Protein AF-A0A0E9MWB8-F1 (afdb_monomer_lite)

InterPro domains:
  IPR000551 MerR-type HTH domain [PF13411] (128-198)
  IPR000551 MerR-type HTH domain [SM00422] (128-199)
  IPR009061 Putative DNA-binding domain superfamily [SSF46955] (128-225)

Foldseek 3Di:
DDDDDDDDPPPPPPDDPDDPPDDDDDDDDDDDDDDDDDDDDDDDDDDDDDDDDDDDDDDDDDDDDDDDDDDDDDDDPDPPDPDPPDDPPPLPPPDPDDPDDDDLVVLLVLLVPAADDDLVVLQVDFKDWLSRLCVRRSHDSVVVVVLCVLVVVQWVWDQDPVRTTIGGSSNSVVVVQLSCCCRVVVDDSVRSVVVVVVVVVVVVVVVVVVVVVVVVVVVVVVVVVVD

Structure (mmCIF, N/CA/C/O backbone):
data_AF-A0A0E9MWB8-F1
#
_entry.id   AF-A0A0E9MWB8-F1
#
loop_
_atom_site.group_PDB
_atom_site.id
_atom_site.type_symbol
_atom_site.label_atom_id
_atom_site.label_alt_id
_atom_site.lab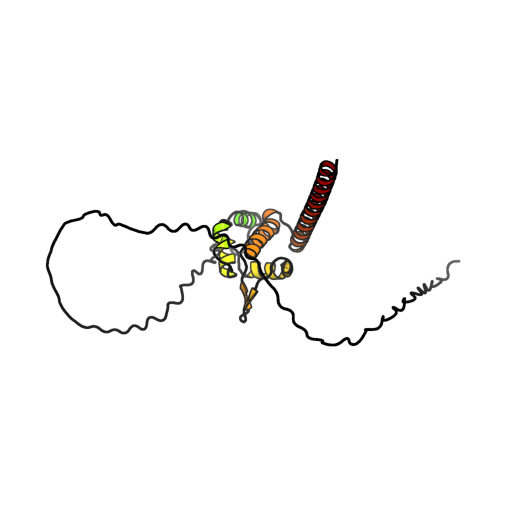el_comp_id
_atom_site.label_asym_id
_atom_site.label_entity_id
_atom_site.label_seq_id
_atom_site.pdbx_PDB_ins_code
_atom_site.Cartn_x
_atom_site.Cartn_y
_atom_site.Cartn_z
_atom_site.occupancy
_atom_site.B_iso_or_equiv
_atom_site.auth_seq_id
_atom_site.auth_comp_id
_atom_site.auth_asym_id
_atom_site.auth_atom_id
_atom_site.pdbx_PDB_model_num
ATOM 1 N N . MET A 1 1 ? 27.456 52.054 31.066 1.00 47.66 1 MET A N 1
ATOM 2 C CA . MET A 1 1 ? 26.085 51.499 31.078 1.00 47.66 1 MET A CA 1
ATOM 3 C C . MET A 1 1 ? 26.074 50.172 30.324 1.00 47.66 1 MET A C 1
ATOM 5 O O . MET A 1 1 ? 26.400 50.213 29.151 1.00 47.66 1 MET A O 1
ATOM 9 N N . LYS A 1 2 ? 25.627 49.084 30.986 1.00 44.06 2 LYS A N 1
ATOM 10 C CA . LYS A 1 2 ? 25.055 47.828 30.424 1.00 44.06 2 LYS A CA 1
ATOM 11 C C . LYS A 1 2 ? 26.032 46.917 29.641 1.00 44.06 2 LYS A C 1
ATOM 13 O O . LYS A 1 2 ? 26.706 47.394 28.750 1.00 44.06 2 LYS A O 1
ATOM 18 N N . LYS A 1 3 ? 26.142 45.600 29.839 1.00 50.94 3 LYS A N 1
ATOM 19 C CA . LYS A 1 3 ? 25.606 44.595 30.782 1.00 50.94 3 LYS A CA 1
ATOM 20 C C . LYS A 1 3 ? 26.611 43.425 30.733 1.00 50.94 3 LYS A C 1
ATOM 22 O O . LYS A 1 3 ? 26.965 42.997 29.639 1.00 50.94 3 LYS A O 1
ATOM 27 N N . ALA A 1 4 ? 27.050 42.916 31.883 1.00 57.84 4 ALA A N 1
ATOM 28 C CA . ALA A 1 4 ? 27.808 41.669 31.960 1.00 57.84 4 ALA A CA 1
ATOM 29 C C . ALA A 1 4 ? 26.862 40.491 31.677 1.00 57.84 4 ALA A C 1
ATOM 31 O O . ALA A 1 4 ? 25.814 40.372 32.313 1.00 57.84 4 ALA A O 1
ATOM 32 N N . HIS A 1 5 ? 27.211 39.660 30.696 1.00 61.53 5 HIS A N 1
ATOM 33 C CA . HIS A 1 5 ? 26.535 38.394 30.436 1.00 61.53 5 HIS A CA 1
ATOM 34 C C . HIS A 1 5 ? 26.897 37.419 31.560 1.00 61.53 5 HIS A C 1
ATOM 36 O O . HIS A 1 5 ? 28.019 36.924 31.618 1.00 61.53 5 HIS A O 1
ATOM 42 N N . GLN A 1 6 ? 25.953 37.173 32.465 1.00 61.84 6 GLN A N 1
ATOM 43 C CA . GLN A 1 6 ? 26.042 36.059 33.400 1.00 61.84 6 GLN A CA 1
ATOM 44 C C . GLN A 1 6 ? 25.792 34.763 32.624 1.00 61.84 6 GLN A C 1
ATOM 46 O O . GLN A 1 6 ? 24.747 34.598 31.994 1.00 61.84 6 GLN A O 1
ATOM 51 N N . GLN A 1 7 ? 26.773 33.864 32.646 1.00 58.31 7 GLN A N 1
ATOM 52 C CA . GLN A 1 7 ? 26.597 32.478 32.238 1.00 58.31 7 GLN A CA 1
ATOM 53 C C . GLN A 1 7 ? 25.745 31.782 33.301 1.00 58.31 7 GLN A C 1
ATOM 55 O O . GLN A 1 7 ? 26.139 31.696 34.460 1.00 58.31 7 GLN A O 1
ATOM 60 N N . ILE A 1 8 ? 24.564 31.315 32.904 1.00 59.03 8 ILE A N 1
ATOM 61 C CA . ILE A 1 8 ? 23.729 30.426 33.709 1.00 59.03 8 ILE A CA 1
ATOM 62 C C . ILE A 1 8 ? 24.211 29.008 33.405 1.00 59.03 8 ILE A C 1
ATOM 64 O O . ILE A 1 8 ? 23.910 28.455 32.349 1.00 59.03 8 ILE A O 1
ATOM 68 N N . SER A 1 9 ? 25.003 28.442 34.309 1.00 49.16 9 SER A N 1
ATOM 69 C CA . SER A 1 9 ? 25.266 27.007 34.365 1.00 49.16 9 SER A CA 1
ATOM 70 C C . SER A 1 9 ? 24.017 26.313 34.914 1.00 49.16 9 SER A C 1
ATOM 72 O O . SER A 1 9 ? 23.727 26.400 36.105 1.00 49.16 9 SER A O 1
ATOM 74 N N . LEU A 1 10 ? 23.250 25.674 34.031 1.00 54.78 10 LEU A N 1
ATOM 75 C CA . LEU A 1 10 ? 22.184 24.742 34.399 1.00 54.78 10 LEU A CA 1
ATOM 76 C C . LEU A 1 10 ? 22.823 23.371 34.628 1.00 54.78 10 LEU A C 1
ATOM 78 O O . LEU A 1 10 ? 23.029 22.609 33.687 1.00 54.78 10 LEU A O 1
ATOM 82 N N . ASP A 1 11 ? 23.177 23.111 35.881 1.00 48.97 11 ASP A N 1
ATOM 83 C CA . ASP A 1 11 ? 23.599 21.800 36.363 1.00 48.97 11 ASP A CA 1
ATOM 84 C C . ASP A 1 11 ? 22.335 20.963 36.608 1.00 48.97 11 ASP A C 1
ATOM 86 O O . ASP A 1 11 ? 21.616 21.153 37.591 1.00 48.97 11 ASP A O 1
ATOM 90 N N . PHE A 1 12 ? 21.975 20.125 35.635 1.00 45.88 12 PHE A N 1
ATOM 91 C CA . PHE A 1 12 ? 20.827 19.229 35.740 1.00 45.88 12 PHE A CA 1
ATOM 92 C C . PHE A 1 12 ? 21.327 17.911 36.333 1.00 45.88 12 PHE A C 1
ATOM 94 O O . PHE A 1 12 ? 21.699 16.990 35.608 1.00 45.88 12 PHE A O 1
ATOM 101 N N . GLY A 1 13 ? 21.383 17.857 37.665 1.00 49.94 13 GLY A N 1
ATOM 102 C CA . GLY A 1 13 ? 21.637 16.635 38.421 1.00 49.94 13 GLY A CA 1
ATOM 103 C C . GLY A 1 13 ? 20.525 15.621 38.165 1.00 49.94 13 GLY A C 1
ATOM 104 O O . GLY A 1 13 ? 19.506 15.618 38.851 1.00 49.94 13 GLY A O 1
ATOM 105 N N . PHE A 1 14 ? 20.703 14.794 37.138 1.00 54.53 14 PHE A N 1
ATOM 106 C CA . PHE A 1 14 ? 19.881 13.621 36.891 1.00 54.53 14 PHE A CA 1
ATOM 107 C C . PHE A 1 14 ? 20.532 12.444 37.615 1.00 54.53 14 PHE A C 1
ATOM 109 O O . PHE A 1 14 ? 21.468 11.818 37.125 1.00 54.53 14 PHE A O 1
ATOM 116 N N . GLU A 1 15 ? 20.065 12.227 38.837 1.00 52.38 15 GLU A N 1
ATOM 117 C CA . GLU A 1 15 ? 20.401 11.087 39.678 1.00 52.38 15 GLU A CA 1
ATOM 118 C C . GLU A 1 15 ? 19.774 9.834 39.044 1.00 52.38 15 GLU A C 1
ATOM 120 O O . GLU A 1 15 ? 18.551 9.693 38.995 1.00 52.38 15 GLU A O 1
ATOM 125 N N . GLU A 1 16 ? 20.607 8.963 38.467 1.00 69.00 16 GLU A N 1
ATOM 126 C CA . GLU A 1 16 ? 20.167 7.670 37.937 1.00 69.00 16 GLU A CA 1
ATOM 127 C C . GLU A 1 16 ? 19.628 6.806 39.089 1.00 69.00 16 GLU A C 1
ATOM 129 O O . GLU A 1 16 ? 20.380 6.496 40.018 1.00 69.00 16 GLU A O 1
ATOM 134 N N . PRO A 1 17 ? 18.356 6.367 39.057 1.00 60.22 17 PRO A N 1
ATOM 135 C CA . PRO A 1 17 ? 17.876 5.397 40.025 1.00 60.22 17 PRO A CA 1
ATOM 136 C C . PRO A 1 17 ? 18.517 4.038 39.723 1.00 60.22 17 PRO A C 1
ATOM 138 O O . PRO A 1 17 ? 18.225 3.398 38.710 1.00 60.22 17 PRO A O 1
ATOM 141 N N . SER A 1 18 ? 19.394 3.602 40.624 1.00 61.34 18 SER A N 1
ATOM 142 C CA . SER A 1 18 ? 19.949 2.255 40.657 1.00 61.34 18 SER A CA 1
ATOM 143 C C . SER A 1 18 ? 18.821 1.230 40.804 1.00 61.34 18 SER A C 1
ATOM 145 O O . SER A 1 18 ? 18.120 1.165 41.814 1.00 61.34 18 SER A O 1
ATOM 147 N N . LEU A 1 19 ? 18.624 0.419 39.765 1.00 55.19 19 LEU A N 1
ATOM 148 C CA . LEU A 1 19 ? 17.768 -0.759 39.842 1.00 55.19 19 LEU A CA 1
ATOM 149 C C . LEU A 1 19 ? 18.436 -1.794 40.763 1.00 55.19 19 LEU A C 1
ATOM 151 O O . LEU A 1 19 ? 19.591 -2.148 40.516 1.00 55.19 19 LEU A O 1
ATOM 155 N N . PRO A 1 20 ? 17.747 -2.321 41.790 1.00 57.44 20 PRO A N 1
ATOM 156 C CA . PRO A 1 20 ? 18.204 -3.523 42.463 1.00 57.44 20 PRO A CA 1
ATOM 157 C C . PRO A 1 20 ? 18.044 -4.701 41.497 1.00 57.44 20 PRO A C 1
ATOM 159 O O . PRO A 1 20 ? 16.933 -5.075 41.119 1.00 57.44 20 PRO A O 1
ATOM 162 N N . GLU A 1 21 ? 19.175 -5.261 41.078 1.00 56.16 21 GLU A N 1
ATOM 163 C CA . GLU A 1 21 ? 19.253 -6.509 40.328 1.00 56.16 21 GLU A CA 1
ATOM 164 C C . GLU A 1 21 ? 18.728 -7.635 41.234 1.00 56.16 21 GLU A C 1
ATOM 166 O O . GLU A 1 21 ? 19.398 -8.112 42.150 1.00 56.16 21 GLU A O 1
ATOM 171 N N . ALA A 1 22 ? 17.450 -7.969 41.051 1.00 54.38 22 ALA A N 1
ATOM 172 C CA . ALA A 1 22 ? 16.792 -9.057 41.749 1.00 54.38 22 ALA A CA 1
ATOM 173 C C . ALA A 1 22 ? 17.448 -10.383 41.346 1.00 54.38 22 ALA A C 1
ATOM 175 O O . ALA A 1 22 ? 17.548 -10.708 40.162 1.00 54.38 22 ALA A O 1
ATOM 176 N N . GLY A 1 23 ? 17.896 -11.126 42.357 1.00 46.19 23 GLY A N 1
ATOM 177 C CA . GLY A 1 23 ? 18.571 -12.403 42.207 1.00 46.19 23 GLY A CA 1
ATOM 178 C C . GLY A 1 23 ? 17.759 -13.421 41.410 1.00 46.19 23 GLY A C 1
ATOM 179 O O . GLY A 1 23 ? 16.567 -13.627 41.638 1.00 46.19 23 GLY A O 1
ATOM 180 N N . LEU A 1 24 ? 18.466 -14.084 40.501 1.00 53.69 24 LEU A N 1
ATOM 181 C CA . LEU A 1 24 ? 18.114 -15.385 39.953 1.00 53.69 24 LEU A CA 1
ATOM 182 C C . LEU A 1 24 ? 17.986 -16.395 41.105 1.00 53.69 24 LEU A C 1
ATOM 184 O O . LEU A 1 24 ? 18.958 -16.579 41.840 1.00 53.69 24 LEU A O 1
ATOM 188 N N . PRO A 1 25 ? 16.851 -17.091 41.272 1.00 64.81 25 PRO A N 1
ATOM 189 C CA . PRO A 1 25 ? 16.868 -18.361 41.967 1.00 64.81 25 PRO A CA 1
ATOM 190 C C . PRO A 1 25 ? 17.389 -19.427 41.001 1.00 64.81 25 PRO A C 1
ATOM 192 O O . PRO A 1 25 ? 16.725 -19.803 40.032 1.00 64.81 25 PRO A O 1
ATOM 195 N N . GLU A 1 26 ? 18.609 -19.872 41.284 1.00 58.22 26 GLU A N 1
ATOM 196 C CA . GLU A 1 26 ? 19.140 -21.135 40.801 1.00 58.22 26 GLU A CA 1
ATOM 197 C C . GLU A 1 26 ? 18.287 -22.310 41.298 1.00 58.22 26 GLU A C 1
ATOM 199 O O . GLU A 1 26 ? 17.758 -22.302 42.409 1.00 58.22 26 GLU A O 1
ATOM 204 N N . ASP A 1 27 ? 18.198 -23.309 40.426 1.00 58.56 27 ASP A N 1
ATOM 205 C CA . ASP A 1 27 ? 17.997 -24.725 40.698 1.00 58.56 27 ASP A CA 1
ATOM 206 C C . ASP A 1 27 ? 16.804 -25.166 41.560 1.00 58.56 27 ASP A C 1
ATOM 208 O O . ASP A 1 27 ? 16.772 -25.111 42.791 1.00 58.56 27 ASP A O 1
ATOM 212 N N . SER A 1 28 ? 15.862 -25.836 40.891 1.00 54.22 28 SER A N 1
ATOM 213 C CA . SER A 1 28 ? 15.188 -26.982 41.498 1.00 54.22 28 SER A CA 1
ATOM 214 C C . SER A 1 28 ? 14.984 -28.124 40.499 1.00 54.22 28 SER A C 1
ATOM 216 O O . SER A 1 28 ? 14.777 -27.878 39.309 1.00 54.22 28 SER A O 1
ATOM 218 N N . PRO A 1 29 ? 15.115 -29.379 40.967 1.00 56.19 29 PRO A N 1
ATOM 219 C CA . PRO A 1 29 ? 15.570 -30.497 40.157 1.00 56.19 29 PRO A CA 1
ATOM 220 C C . PRO A 1 29 ? 14.429 -31.329 39.565 1.00 56.19 29 PRO A C 1
ATOM 222 O O . PRO A 1 29 ? 13.281 -31.284 40.004 1.00 56.19 29 PRO A O 1
ATOM 225 N N . LEU A 1 30 ? 14.808 -32.158 38.590 1.00 48.62 30 LEU A N 1
ATOM 226 C CA . LEU A 1 30 ? 14.020 -33.278 38.088 1.00 48.62 30 LEU A CA 1
ATOM 227 C C . LEU A 1 30 ? 13.516 -34.183 39.225 1.00 48.62 30 LEU A C 1
ATOM 229 O O . LEU A 1 30 ? 14.307 -34.642 40.048 1.00 48.62 30 LEU A O 1
ATOM 233 N N . ALA A 1 31 ? 12.239 -34.565 39.164 1.00 51.88 31 ALA A N 1
ATOM 234 C CA . ALA A 1 31 ? 11.741 -35.803 39.758 1.00 51.88 31 ALA A CA 1
ATOM 235 C C . ALA A 1 31 ? 10.612 -36.409 38.903 1.00 51.88 31 ALA A C 1
ATOM 237 O O . ALA A 1 31 ? 9.677 -35.728 38.488 1.00 51.88 31 ALA A O 1
ATOM 238 N N . ASN A 1 32 ? 10.771 -37.705 38.632 1.00 42.47 32 ASN A N 1
ATOM 239 C CA . ASN A 1 32 ? 9.895 -38.607 37.886 1.00 42.47 32 ASN A CA 1
ATOM 240 C C . ASN A 1 32 ? 8.690 -39.089 38.718 1.00 42.47 32 ASN A C 1
ATOM 242 O O . ASN A 1 32 ? 8.763 -39.121 39.943 1.00 42.47 32 ASN A O 1
ATOM 246 N N . GLY A 1 33 ? 7.675 -39.624 38.028 1.00 38.59 33 GLY A N 1
ATOM 247 C CA . GLY A 1 33 ? 6.650 -40.532 38.574 1.00 38.59 33 GLY A CA 1
ATOM 248 C C . GLY A 1 33 ? 5.276 -40.250 37.960 1.00 38.59 33 GLY A C 1
ATOM 249 O O . GLY A 1 33 ? 4.660 -39.249 38.290 1.00 38.59 33 GLY A O 1
ATOM 250 N N . THR A 1 34 ? 4.889 -40.898 36.856 1.00 49.03 34 THR A N 1
ATOM 251 C CA . THR A 1 34 ? 4.064 -42.129 36.803 1.00 49.03 34 THR A CA 1
ATOM 252 C C . THR A 1 34 ? 2.784 -42.070 37.633 1.00 49.03 34 THR A C 1
ATOM 254 O O . THR A 1 34 ? 2.881 -42.100 38.848 1.00 49.03 34 THR A O 1
ATOM 257 N N . ASP A 1 35 ? 1.638 -42.040 36.939 1.00 45.94 35 ASP A N 1
ATOM 258 C CA . ASP A 1 35 ? 0.366 -42.764 37.178 1.00 45.94 35 ASP A CA 1
ATOM 259 C C . ASP A 1 35 ? -0.607 -42.274 36.076 1.00 45.94 35 ASP A C 1
ATOM 261 O O . ASP A 1 35 ? -0.820 -41.077 35.933 1.00 45.94 35 ASP A O 1
ATOM 265 N N . LYS A 1 36 ? -1.035 -43.026 35.050 1.00 47.16 36 LYS A N 1
ATOM 266 C CA . LYS A 1 36 ? -1.776 -44.300 34.938 1.00 47.16 36 LYS A CA 1
ATOM 267 C C . LYS A 1 36 ? -3.210 -44.255 35.496 1.00 47.16 36 LYS A C 1
ATOM 269 O O . LYS A 1 36 ? -3.433 -44.732 36.597 1.00 47.16 36 LYS A O 1
ATOM 274 N N . ALA A 1 37 ? -4.159 -43.793 34.668 1.00 40.19 37 ALA A N 1
ATOM 275 C CA . ALA A 1 37 ? -5.580 -44.206 34.532 1.00 40.19 37 ALA A CA 1
ATOM 276 C C . ALA A 1 37 ? -6.388 -43.042 33.920 1.00 40.19 37 ALA A C 1
ATOM 278 O O . ALA A 1 37 ? -6.021 -41.897 34.135 1.00 40.19 37 ALA A O 1
ATOM 279 N N . ALA A 1 38 ? -7.525 -43.172 33.243 1.00 38.50 38 ALA A N 1
ATOM 280 C CA . ALA A 1 38 ? -8.214 -44.181 32.439 1.00 38.50 38 ALA A CA 1
ATOM 281 C C . ALA A 1 38 ? -9.458 -43.439 31.885 1.00 38.50 38 ALA A C 1
ATOM 283 O O . ALA A 1 38 ? -10.044 -42.699 32.665 1.00 38.50 38 ALA A O 1
ATOM 284 N N . ALA A 1 39 ? -9.835 -43.690 30.616 1.00 39.00 39 ALA A N 1
ATOM 285 C CA . ALA A 1 39 ? -11.172 -43.517 29.988 1.00 39.00 39 ALA A CA 1
ATOM 286 C C . ALA A 1 39 ? -11.832 -42.101 30.046 1.00 39.00 39 ALA A C 1
ATOM 288 O O . ALA A 1 39 ? -11.659 -41.369 31.001 1.00 39.00 39 ALA A O 1
ATOM 289 N N . GLU A 1 40 ? -12.570 -41.538 29.086 1.00 42.94 40 GLU A N 1
ATOM 290 C CA . GLU A 1 40 ? -13.425 -41.936 27.953 1.00 42.94 40 GLU A CA 1
ATOM 291 C C . GLU A 1 40 ? -13.280 -40.800 26.892 1.00 42.94 40 GLU A C 1
ATOM 293 O O . GLU A 1 40 ? -12.981 -39.665 27.248 1.00 42.94 40 GLU A O 1
ATOM 298 N N . GLY A 1 41 ? -13.382 -40.949 25.571 1.00 36.41 41 GLY A N 1
ATOM 299 C CA . GLY A 1 41 ? -14.199 -41.871 24.796 1.00 36.41 41 GLY A CA 1
ATOM 300 C C . GLY A 1 41 ? -15.446 -41.175 24.233 1.00 36.41 41 GLY A C 1
ATOM 301 O O . GLY A 1 41 ? -16.540 -41.585 24.583 1.00 36.41 41 GLY A O 1
ATOM 302 N N . ILE A 1 42 ? -15.313 -40.145 23.379 1.00 46.25 42 ILE A N 1
ATOM 303 C CA . ILE A 1 42 ? -16.425 -39.684 22.518 1.00 46.25 42 ILE A CA 1
ATOM 304 C C . ILE A 1 42 ? -15.926 -39.503 21.081 1.00 46.25 42 ILE A C 1
ATOM 306 O O . ILE A 1 42 ? -15.371 -38.476 20.694 1.00 46.25 42 ILE A O 1
ATOM 310 N N . SER A 1 43 ? -16.126 -40.575 20.323 1.00 39.91 43 SER A N 1
ATOM 311 C CA . SER A 1 43 ? -16.201 -40.668 18.870 1.00 39.91 43 SER A CA 1
ATOM 312 C C . SER A 1 43 ? -17.575 -40.188 18.395 1.00 39.91 43 SER A C 1
ATOM 314 O O . SER A 1 43 ? -18.589 -40.608 18.950 1.00 39.91 43 SER A O 1
ATOM 316 N N . VAL A 1 44 ? -17.616 -39.370 17.346 1.00 58.34 44 VAL A N 1
ATOM 317 C CA . VAL A 1 44 ? -18.810 -39.221 16.504 1.00 58.34 44 VAL A CA 1
ATOM 318 C C . VAL A 1 44 ? -18.344 -39.356 15.062 1.00 58.34 44 VAL A C 1
ATOM 320 O O . VAL A 1 44 ? -17.873 -38.402 14.446 1.00 58.34 44 VAL A O 1
ATOM 323 N N . ASP A 1 45 ? -18.407 -40.594 14.588 1.00 42.25 45 ASP A N 1
ATOM 324 C CA . ASP A 1 45 ? -18.494 -40.928 13.178 1.00 42.25 45 ASP A CA 1
ATOM 325 C C . ASP A 1 45 ? -19.920 -40.604 12.715 1.00 42.25 45 ASP A C 1
ATOM 327 O O . ASP A 1 45 ? -20.883 -41.052 13.334 1.00 42.25 45 ASP A O 1
ATOM 331 N N . ASP A 1 46 ? -20.056 -39.846 11.630 1.00 48.78 46 ASP A N 1
ATOM 332 C CA . ASP A 1 46 ? -21.240 -39.934 10.779 1.00 48.78 46 ASP A CA 1
ATOM 333 C C . ASP A 1 46 ? -20.766 -40.158 9.343 1.00 48.78 46 ASP A C 1
ATOM 335 O O . ASP A 1 46 ? -20.255 -39.273 8.648 1.00 48.78 46 ASP A O 1
ATOM 339 N N . ASP A 1 47 ? -20.898 -41.422 8.960 1.00 40.38 47 ASP A N 1
ATOM 340 C CA . ASP A 1 47 ? -20.722 -41.983 7.637 1.00 40.38 47 ASP A CA 1
ATOM 341 C C . ASP A 1 47 ? -21.710 -41.373 6.636 1.00 40.38 47 ASP A C 1
ATOM 343 O O . ASP A 1 47 ? -22.927 -41.482 6.784 1.00 40.38 47 ASP A O 1
ATOM 347 N N . ILE A 1 48 ? -21.198 -40.856 5.517 1.00 42.50 48 ILE A N 1
ATOM 348 C CA . ILE A 1 48 ? -21.945 -40.852 4.254 1.00 42.50 48 ILE A CA 1
ATOM 349 C C . ILE A 1 48 ? -21.041 -41.448 3.178 1.00 42.50 48 ILE A C 1
ATOM 351 O O . ILE A 1 48 ? -20.274 -40.761 2.504 1.00 42.50 48 ILE A O 1
ATOM 355 N N . VAL A 1 49 ? -21.163 -42.764 3.013 1.00 45.00 49 VAL A N 1
ATOM 356 C CA . VAL A 1 49 ? -20.679 -43.513 1.853 1.00 45.00 49 VAL A CA 1
ATOM 357 C C . VAL A 1 49 ? -21.899 -44.021 1.096 1.00 45.00 49 VAL A C 1
ATOM 359 O O . VAL A 1 49 ? -22.612 -44.887 1.593 1.00 45.00 49 VAL A O 1
ATOM 362 N N . VAL A 1 50 ? -22.111 -43.550 -0.137 1.00 42.47 50 VAL A N 1
ATOM 363 C CA . VAL A 1 50 ? -22.868 -44.317 -1.138 1.00 42.47 50 VAL A CA 1
ATOM 364 C C . VAL A 1 50 ? -22.122 -44.314 -2.473 1.00 42.47 50 VAL A C 1
ATOM 366 O O . VAL A 1 50 ? -21.815 -43.279 -3.057 1.00 42.47 50 VAL A O 1
ATOM 369 N N . ALA A 1 51 ? -21.830 -45.549 -2.872 1.00 39.88 51 ALA A N 1
ATOM 370 C CA . ALA A 1 51 ? -21.143 -46.106 -4.029 1.00 39.88 51 ALA A CA 1
ATOM 371 C C . ALA A 1 51 ? -21.315 -45.439 -5.420 1.00 39.88 51 ALA A C 1
ATOM 373 O O . ALA A 1 51 ? -22.356 -44.855 -5.722 1.00 39.88 51 ALA A O 1
ATOM 374 N N . PRO A 1 52 ? -20.345 -45.662 -6.336 1.00 49.53 52 PRO A N 1
ATOM 375 C CA . PRO A 1 52 ? -20.451 -45.335 -7.756 1.00 49.53 52 PRO A CA 1
ATOM 376 C C . PRO A 1 52 ? -20.930 -46.536 -8.597 1.00 49.53 52 PRO A C 1
ATOM 378 O O . PRO A 1 52 ? -20.365 -47.626 -8.509 1.00 49.53 52 PRO A O 1
ATOM 381 N N . ALA A 1 53 ? -21.919 -46.339 -9.478 1.00 33.69 53 ALA A N 1
ATOM 382 C CA . ALA A 1 53 ? -22.277 -47.324 -10.504 1.00 33.69 53 ALA A CA 1
ATOM 383 C C . ALA A 1 53 ? -22.959 -46.712 -11.748 1.00 33.69 53 ALA A C 1
ATOM 385 O O . ALA A 1 53 ? -23.826 -45.853 -11.642 1.00 33.69 53 ALA A O 1
ATOM 386 N N . ALA A 1 54 ? -22.608 -47.289 -12.906 1.00 34.56 54 ALA A N 1
ATOM 387 C CA . ALA A 1 54 ? -23.391 -47.405 -14.148 1.00 34.56 54 ALA A CA 1
ATOM 388 C C . ALA A 1 54 ? -23.469 -46.227 -15.156 1.00 34.56 54 ALA A C 1
ATOM 390 O O . ALA A 1 54 ? -24.405 -45.439 -15.205 1.00 34.56 54 ALA A O 1
ATOM 391 N N . VAL A 1 55 ? -22.495 -46.232 -16.074 1.00 42.31 55 VAL A N 1
ATOM 392 C CA . VAL A 1 55 ? -22.620 -46.304 -17.552 1.00 42.31 55 VAL A CA 1
ATOM 393 C C . VAL A 1 55 ? -24.029 -46.170 -18.180 1.00 42.31 55 VAL A C 1
ATOM 395 O O . VAL A 1 55 ? -24.865 -47.057 -18.009 1.00 42.31 55 VAL A O 1
ATOM 398 N N . LYS A 1 56 ? -24.203 -45.199 -19.104 1.00 35.28 56 LYS A N 1
ATOM 399 C CA . LYS A 1 56 ? -24.959 -45.380 -20.370 1.00 35.28 56 LYS A CA 1
ATOM 400 C C . LYS A 1 56 ? -24.656 -44.298 -21.435 1.00 35.28 56 LYS A C 1
ATOM 402 O O . LYS A 1 56 ? -24.882 -43.125 -21.186 1.00 35.28 56 LYS A O 1
ATOM 407 N N . ALA A 1 57 ? -24.160 -44.773 -22.589 1.00 36.59 57 ALA A N 1
ATOM 408 C CA . ALA A 1 57 ? -24.277 -44.348 -24.006 1.00 36.59 57 ALA A CA 1
ATOM 409 C C . ALA A 1 57 ? -24.429 -42.849 -24.401 1.00 36.59 57 ALA A C 1
ATOM 411 O O . ALA A 1 57 ? -25.190 -42.109 -23.790 1.00 36.59 57 ALA A O 1
ATOM 412 N N . PRO A 1 58 ? -23.846 -42.433 -25.549 1.00 44.41 58 PRO A N 1
ATOM 413 C CA . PRO A 1 58 ? -24.617 -42.586 -26.789 1.00 44.41 58 PRO A CA 1
ATOM 414 C C . PRO A 1 58 ? -23.828 -43.088 -28.011 1.00 44.41 58 PRO A C 1
ATOM 416 O O . PRO A 1 58 ? -22.609 -42.989 -28.121 1.00 44.41 58 PRO A O 1
ATOM 419 N N . ALA A 1 59 ? -24.609 -43.647 -28.931 1.00 35.78 59 ALA A N 1
ATOM 420 C CA . ALA A 1 59 ? -24.234 -44.222 -30.208 1.00 35.78 59 ALA A CA 1
ATOM 421 C C . ALA A 1 59 ? -23.500 -43.254 -31.148 1.00 35.78 59 ALA A C 1
ATOM 423 O O . ALA A 1 59 ? -23.886 -42.098 -31.270 1.00 35.78 59 ALA A O 1
ATOM 424 N N . THR A 1 60 ? -22.558 -43.784 -31.930 1.00 42.44 60 THR A N 1
ATOM 425 C CA . THR A 1 60 ? -22.434 -43.462 -33.361 1.00 42.44 60 THR A CA 1
ATOM 426 C C . THR A 1 60 ? -21.840 -44.659 -34.102 1.00 42.44 60 THR A C 1
ATOM 428 O O . THR A 1 60 ? -20.737 -45.122 -33.827 1.00 42.44 60 THR A O 1
ATOM 431 N N . THR A 1 61 ? -22.613 -45.165 -35.055 1.00 41.19 61 THR A N 1
ATOM 432 C CA . THR A 1 61 ? -22.236 -46.210 -36.004 1.00 41.19 61 THR A CA 1
ATOM 433 C C . THR A 1 61 ? -21.895 -45.531 -37.326 1.00 41.19 61 THR A C 1
ATOM 435 O O . THR A 1 61 ? -22.780 -44.911 -37.909 1.00 41.19 61 THR A O 1
ATOM 438 N N . LYS A 1 62 ? -20.662 -45.677 -37.833 1.00 37.34 62 LYS A N 1
ATOM 439 C CA . LYS A 1 62 ? -20.382 -45.812 -39.278 1.00 37.34 62 LYS A CA 1
ATOM 440 C C . LYS A 1 62 ? -18.950 -46.319 -39.510 1.00 37.34 62 LYS A C 1
ATOM 442 O O . LYS A 1 62 ? -17.981 -45.603 -39.293 1.00 37.34 62 LYS A O 1
ATOM 447 N N . ALA A 1 63 ? -18.842 -47.565 -39.955 1.00 38.66 63 ALA A N 1
ATOM 448 C CA . ALA A 1 63 ? -17.642 -48.171 -40.540 1.00 38.66 63 ALA A CA 1
ATOM 449 C C . ALA A 1 63 ? -17.625 -47.931 -42.076 1.00 38.66 63 ALA A C 1
ATOM 451 O O . ALA A 1 63 ? -18.617 -47.426 -42.608 1.00 38.66 63 ALA A O 1
ATOM 452 N N . PRO A 1 64 ? -16.649 -48.450 -42.846 1.00 56.41 64 PRO A N 1
ATOM 453 C CA . PRO A 1 64 ? -15.190 -48.301 -42.745 1.00 56.41 64 PRO A CA 1
ATOM 454 C C . PRO A 1 64 ? -14.564 -47.916 -44.112 1.00 56.41 64 PRO A C 1
ATOM 456 O O . PRO A 1 64 ? -15.145 -48.177 -45.164 1.00 56.41 64 PRO A O 1
ATOM 459 N N . ALA A 1 65 ? -13.333 -47.392 -44.140 1.00 38.00 65 ALA A N 1
ATOM 460 C CA . ALA A 1 65 ? -12.541 -47.360 -45.376 1.00 38.00 65 ALA A CA 1
ATOM 461 C C . ALA A 1 65 ? -11.033 -47.506 -45.110 1.00 38.00 65 ALA A C 1
ATOM 463 O O . ALA A 1 65 ? -10.343 -46.555 -44.774 1.00 38.00 65 ALA A O 1
ATOM 464 N N . ARG A 1 66 ? -10.589 -48.752 -45.304 1.00 33.53 66 ARG A N 1
ATOM 465 C CA . ARG A 1 66 ? -9.377 -49.214 -45.998 1.00 33.53 66 ARG A CA 1
ATOM 466 C C . ARG A 1 66 ? -7.976 -48.792 -45.511 1.00 33.53 66 ARG A C 1
ATOM 468 O O . ARG A 1 66 ? -7.548 -47.652 -45.593 1.00 33.53 66 ARG A O 1
ATOM 475 N N . LEU A 1 67 ? -7.256 -49.853 -45.146 1.00 40.06 67 LEU A N 1
ATOM 476 C CA . LEU A 1 67 ? -5.820 -50.032 -44.949 1.00 40.06 67 LEU A CA 1
ATOM 477 C C . LEU A 1 67 ? -4.949 -49.404 -46.048 1.00 40.06 67 LEU A C 1
ATOM 479 O O . LEU A 1 67 ? -5.183 -49.684 -47.222 1.00 40.06 67 LEU A O 1
ATOM 483 N N . THR A 1 68 ? -3.852 -48.766 -45.640 1.00 39.41 68 THR A N 1
ATOM 484 C CA . THR A 1 68 ? -2.517 -49.010 -46.210 1.00 39.41 68 THR A CA 1
ATOM 485 C C . THR A 1 68 ? -1.472 -48.797 -45.120 1.00 39.41 68 THR A C 1
ATOM 487 O O . THR A 1 68 ? -1.288 -47.688 -44.625 1.00 39.41 68 THR A O 1
ATOM 490 N N . ILE A 1 69 ? -0.829 -49.896 -44.740 1.00 43.22 69 ILE A N 1
ATOM 491 C CA . ILE A 1 69 ? 0.408 -49.932 -43.969 1.00 43.22 69 ILE A CA 1
ATOM 492 C C . ILE A 1 69 ? 1.536 -49.746 -44.986 1.00 43.22 69 ILE A C 1
ATOM 494 O O . ILE A 1 69 ? 1.611 -50.506 -45.949 1.00 43.22 69 ILE A O 1
ATOM 498 N N . THR A 1 70 ? 2.391 -48.755 -44.767 1.00 45.16 70 THR A N 1
ATOM 499 C CA . THR A 1 70 ? 3.748 -48.713 -45.317 1.00 45.16 70 THR A CA 1
ATOM 500 C C . THR A 1 70 ? 4.671 -48.324 -44.174 1.00 45.16 70 THR A C 1
ATOM 502 O O . THR A 1 70 ? 4.600 -47.207 -43.657 1.00 45.16 70 THR A O 1
ATOM 505 N N . ASP A 1 71 ? 5.463 -49.301 -43.745 1.00 48.31 71 ASP A N 1
ATOM 506 C CA . ASP A 1 71 ? 6.637 -49.133 -42.900 1.00 48.31 71 ASP A CA 1
ATOM 507 C C . ASP A 1 71 ? 7.640 -48.228 -43.603 1.00 48.31 71 ASP A C 1
ATOM 509 O O . ASP A 1 71 ? 7.926 -48.495 -44.758 1.00 48.31 71 ASP A O 1
ATOM 513 N N . GLU A 1 72 ? 8.228 -47.249 -42.911 1.00 49.31 72 GLU A N 1
ATOM 514 C CA . GLU A 1 72 ? 9.690 -47.108 -42.876 1.00 49.31 72 GLU A CA 1
ATOM 515 C C . GLU A 1 72 ? 10.173 -45.993 -41.931 1.00 49.31 72 GLU A C 1
ATOM 517 O O . GLU A 1 72 ? 9.968 -44.796 -42.110 1.00 49.31 72 GLU A O 1
ATOM 522 N N . THR A 1 73 ? 10.827 -46.453 -40.867 1.00 49.53 73 THR A N 1
ATOM 523 C CA . THR A 1 73 ? 12.075 -45.952 -40.285 1.00 49.53 73 THR A CA 1
ATOM 524 C C . THR A 1 73 ? 12.514 -44.533 -40.669 1.00 49.53 73 THR A C 1
ATOM 526 O O . THR A 1 73 ? 13.190 -44.312 -41.669 1.00 49.53 73 THR A O 1
ATOM 529 N N . THR A 1 74 ? 12.326 -43.574 -39.762 1.00 43.25 74 THR A N 1
ATOM 530 C CA . THR A 1 74 ? 13.334 -42.525 -39.546 1.00 43.25 74 THR A CA 1
ATOM 531 C C . THR A 1 74 ? 13.384 -42.160 -38.065 1.00 43.25 74 THR A C 1
ATOM 533 O O . THR A 1 74 ? 12.650 -41.314 -37.559 1.00 43.25 74 THR A O 1
ATOM 536 N N . VAL A 1 75 ? 14.287 -42.826 -37.349 1.00 44.25 75 VAL A N 1
ATOM 537 C CA . VAL A 1 75 ? 14.790 -42.378 -36.051 1.00 44.25 75 VAL A CA 1
ATOM 538 C C . VAL A 1 75 ? 15.581 -41.086 -36.253 1.00 44.25 75 VAL A C 1
ATOM 540 O O . VAL A 1 75 ? 16.750 -41.107 -36.623 1.00 44.25 75 VAL A O 1
ATOM 543 N N . LEU A 1 76 ? 14.955 -39.946 -35.966 1.00 37.22 76 LEU A N 1
ATOM 544 C CA . LEU A 1 76 ? 15.673 -38.734 -35.588 1.00 37.22 76 LEU A CA 1
ATOM 545 C C . LEU A 1 76 ? 15.371 -38.443 -34.124 1.00 37.22 76 LEU A C 1
ATOM 547 O O . LEU A 1 76 ? 14.378 -37.818 -33.755 1.00 37.22 76 LEU A O 1
ATOM 551 N N . THR A 1 77 ? 16.282 -38.926 -33.286 1.00 47.53 77 THR A N 1
ATOM 552 C CA . THR A 1 77 ? 16.446 -38.548 -31.888 1.00 47.53 77 THR A CA 1
ATOM 553 C C . THR A 1 77 ? 16.673 -37.040 -31.794 1.00 47.53 77 THR A C 1
ATOM 555 O O . THR A 1 77 ? 17.804 -36.562 -31.729 1.00 47.53 77 THR A O 1
ATOM 558 N N . ILE A 1 78 ? 15.597 -36.260 -31.746 1.00 40.34 78 ILE A N 1
ATOM 559 C CA . ILE A 1 78 ? 15.662 -34.880 -31.277 1.00 40.34 78 ILE A CA 1
ATOM 560 C C . ILE A 1 78 ? 15.490 -34.944 -29.764 1.00 40.34 78 ILE A C 1
ATOM 562 O O . ILE A 1 78 ? 14.381 -35.055 -29.244 1.00 40.34 78 ILE A O 1
ATOM 566 N N . ARG A 1 79 ? 16.609 -34.855 -29.035 1.00 46.28 79 ARG A N 1
ATOM 567 C CA . ARG A 1 79 ? 16.599 -34.483 -27.615 1.00 46.28 79 ARG A CA 1
ATOM 568 C C . ARG A 1 79 ? 15.979 -33.088 -27.506 1.00 46.28 79 ARG A C 1
ATOM 570 O O . ARG A 1 79 ? 16.684 -32.079 -27.533 1.00 46.28 79 ARG A O 1
ATOM 577 N N . LYS A 1 80 ? 14.652 -33.010 -27.408 1.00 42.69 80 LYS A N 1
ATOM 578 C CA . LYS A 1 80 ? 13.936 -31.768 -27.127 1.00 42.69 80 LYS A CA 1
ATOM 579 C C . LYS A 1 80 ? 14.248 -31.410 -25.675 1.00 42.69 80 LYS A C 1
ATOM 581 O O . LYS A 1 80 ? 13.616 -31.915 -24.752 1.00 42.69 80 LYS A O 1
ATOM 586 N N . LYS A 1 81 ? 15.282 -30.582 -25.470 1.00 46.88 81 LYS A N 1
ATOM 587 C CA . LYS A 1 81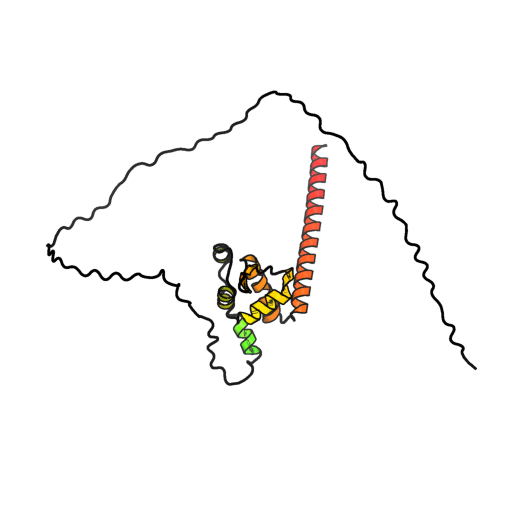 ? 15.519 -29.890 -24.192 1.00 46.88 81 LYS A CA 1
ATOM 588 C C . LYS A 1 81 ? 14.166 -29.354 -23.707 1.00 46.88 81 LYS A C 1
ATOM 590 O O . LYS A 1 81 ? 13.477 -28.737 -24.526 1.00 46.88 81 LYS A O 1
ATOM 595 N N . PRO A 1 82 ? 13.767 -29.566 -22.439 1.00 43.75 82 PRO A N 1
ATOM 596 C CA . PRO A 1 82 ? 12.512 -29.024 -21.945 1.00 43.75 82 PRO A CA 1
ATOM 597 C C . PRO A 1 82 ? 12.521 -27.515 -22.185 1.00 43.75 82 PRO A C 1
ATOM 599 O O . PRO A 1 82 ? 13.435 -26.798 -21.766 1.00 43.75 82 PRO A O 1
ATOM 602 N N . GLY A 1 83 ? 11.548 -27.080 -22.983 1.00 43.88 83 GLY A N 1
ATOM 603 C CA . GLY A 1 83 ? 11.463 -25.737 -23.523 1.00 43.88 83 GLY A CA 1
ATOM 604 C C . GLY A 1 83 ? 11.501 -24.709 -22.405 1.00 43.88 83 GLY A C 1
ATOM 605 O O . GLY A 1 83 ? 10.640 -24.675 -21.527 1.00 43.88 83 GLY A O 1
ATOM 606 N N . ARG A 1 84 ? 12.507 -23.839 -22.464 1.00 47.66 84 ARG A N 1
ATOM 607 C CA . ARG A 1 84 ? 12.489 -22.541 -21.800 1.00 47.66 84 ARG A CA 1
ATOM 608 C C . ARG A 1 84 ? 11.246 -21.819 -22.316 1.00 47.66 84 ARG A C 1
ATOM 610 O O . ARG A 1 84 ? 11.289 -21.337 -23.443 1.00 47.66 84 ARG A O 1
ATOM 617 N N . LYS A 1 85 ? 10.161 -21.802 -21.530 1.00 49.16 85 LYS A N 1
ATOM 618 C CA . LYS A 1 85 ? 8.919 -21.100 -21.885 1.00 49.16 85 LYS A CA 1
ATOM 619 C C . LYS A 1 85 ? 9.278 -19.718 -22.427 1.00 49.16 85 LYS A C 1
ATOM 621 O O . LYS A 1 85 ? 10.058 -18.988 -21.800 1.00 49.16 85 LYS A O 1
ATOM 626 N N . GLU A 1 86 ? 8.816 -19.449 -23.643 1.00 48.72 86 GLU A N 1
ATOM 627 C CA . GLU A 1 86 ? 9.104 -18.223 -24.368 1.00 48.72 86 GLU A CA 1
ATOM 628 C C . GLU A 1 86 ? 8.731 -17.028 -23.505 1.00 48.72 86 GLU A C 1
ATOM 630 O O . GLU A 1 86 ? 7.679 -16.961 -22.875 1.00 48.72 86 GLU A O 1
ATOM 635 N N . LYS A 1 87 ? 9.678 -16.104 -23.411 1.00 48.09 87 LYS A N 1
ATOM 636 C CA . LYS A 1 87 ? 9.518 -14.886 -22.643 1.00 48.09 87 LYS A CA 1
ATOM 637 C C . LYS A 1 87 ? 8.653 -13.969 -23.487 1.00 48.09 87 LYS A C 1
ATOM 639 O O . LYS A 1 87 ? 9.183 -13.339 -24.403 1.00 48.09 87 LYS A O 1
ATOM 644 N N . GLU A 1 88 ? 7.374 -13.853 -23.166 1.00 54.09 88 GLU A N 1
ATOM 645 C CA . GLU A 1 88 ? 6.577 -12.725 -23.634 1.00 54.09 88 GLU A CA 1
ATOM 646 C C . GLU A 1 88 ? 7.153 -11.449 -23.005 1.00 54.09 88 GLU A C 1
ATOM 648 O O . GLU A 1 88 ? 6.796 -11.005 -21.915 1.00 54.09 88 GLU A O 1
ATOM 653 N N . LYS A 1 89 ? 8.170 -10.888 -23.668 1.00 56.03 89 LYS A N 1
ATOM 654 C CA . LYS A 1 89 ? 8.733 -9.575 -23.363 1.00 56.03 89 LYS A CA 1
ATOM 655 C C . LYS A 1 89 ? 7.713 -8.523 -23.792 1.00 56.03 89 LYS A C 1
ATOM 657 O O . LYS A 1 89 ? 7.862 -7.914 -24.850 1.00 56.03 89 LYS A O 1
ATOM 662 N N . VAL A 1 90 ? 6.705 -8.283 -22.963 1.00 57.28 90 VAL A N 1
ATOM 663 C CA . VAL A 1 90 ? 5.755 -7.183 -23.163 1.00 57.28 90 VAL A CA 1
ATOM 664 C C . VAL A 1 90 ? 6.041 -6.080 -22.153 1.00 57.28 90 VAL A C 1
ATOM 666 O O . VAL A 1 90 ? 5.292 -5.836 -21.227 1.00 57.28 90 VAL A O 1
ATOM 669 N N . TRP A 1 91 ? 7.154 -5.379 -22.347 1.00 50.56 91 TRP A N 1
ATOM 670 C CA . TRP A 1 91 ? 7.294 -4.016 -21.828 1.00 50.56 91 TRP A CA 1
ATOM 671 C C . TRP A 1 91 ? 7.880 -3.142 -22.930 1.00 50.56 91 TRP A C 1
ATOM 673 O O . TRP A 1 91 ? 8.986 -2.614 -22.863 1.00 50.56 91 TRP A O 1
ATOM 683 N N . LYS A 1 92 ? 7.129 -3.032 -24.023 1.00 52.16 92 LYS A N 1
ATOM 684 C CA . LYS A 1 92 ? 7.321 -1.935 -24.959 1.00 52.16 92 LYS A CA 1
ATOM 685 C C . LYS A 1 92 ? 6.373 -0.836 -24.496 1.00 52.16 92 LYS A C 1
ATOM 687 O O . LYS A 1 92 ? 5.182 -0.926 -24.768 1.00 52.16 92 LYS A O 1
ATOM 692 N N . SER A 1 93 ? 6.876 0.217 -23.850 1.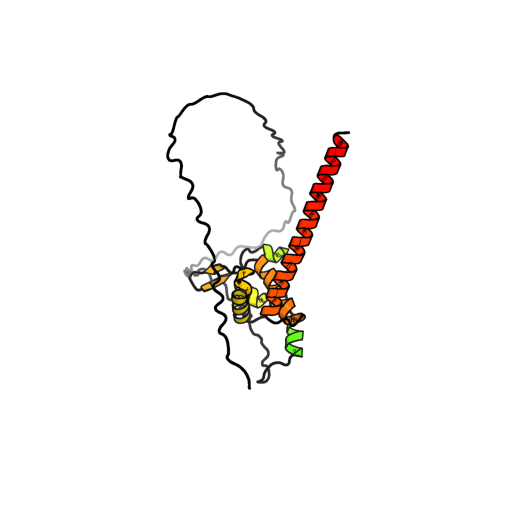00 56.00 93 SER A N 1
ATOM 693 C CA . SER A 1 93 ? 6.182 1.508 -23.908 1.00 56.00 93 SER A CA 1
ATOM 694 C C . SER A 1 93 ? 6.361 2.013 -25.341 1.00 56.00 93 SER A C 1
ATOM 696 O O . SER A 1 93 ? 7.209 2.861 -25.613 1.00 56.00 93 SER A O 1
ATOM 698 N N . ALA A 1 94 ? 5.680 1.370 -26.292 1.00 51.31 94 ALA A N 1
ATOM 699 C CA . ALA A 1 94 ? 5.739 1.683 -27.708 1.00 51.31 94 ALA A CA 1
ATOM 700 C C . ALA A 1 94 ? 4.952 2.967 -27.957 1.00 51.31 94 ALA A C 1
ATOM 702 O O . ALA A 1 94 ? 3.933 2.979 -28.631 1.00 51.31 94 ALA A O 1
ATOM 703 N N . THR A 1 95 ? 5.445 4.073 -27.422 1.00 50.62 95 THR A N 1
ATOM 704 C CA . THR A 1 95 ? 5.333 5.326 -28.135 1.00 50.62 95 THR A CA 1
ATOM 705 C C . THR A 1 95 ? 6.746 5.641 -28.577 1.00 50.62 95 THR A C 1
ATOM 707 O O . THR A 1 95 ? 7.654 5.832 -27.769 1.00 50.62 95 THR A O 1
ATOM 710 N N . ASN A 1 96 ? 6.958 5.664 -29.890 1.00 54.09 96 ASN A N 1
ATOM 711 C CA . ASN A 1 96 ? 8.045 6.439 -30.468 1.00 54.09 96 ASN A CA 1
ATOM 712 C C . ASN A 1 96 ? 7.707 7.916 -30.193 1.00 54.09 96 ASN A C 1
ATOM 714 O O . ASN A 1 96 ? 7.224 8.643 -31.058 1.00 54.09 96 ASN A O 1
ATOM 718 N N . GLY A 1 97 ? 7.776 8.306 -28.920 1.00 53.97 97 GLY A N 1
ATOM 719 C CA . GLY A 1 97 ? 7.416 9.622 -28.443 1.00 53.97 97 GLY A CA 1
ATOM 720 C C . GLY A 1 97 ? 8.477 10.580 -28.936 1.00 53.97 97 GLY A C 1
ATOM 721 O O . GLY A 1 97 ? 9.668 10.360 -28.713 1.00 53.97 97 GLY A O 1
ATOM 722 N N . LYS A 1 98 ? 8.042 11.622 -29.643 1.00 60.31 98 LYS A N 1
ATOM 723 C CA . LYS A 1 98 ? 8.871 12.769 -30.022 1.00 60.31 98 LYS A CA 1
ATOM 724 C C . LYS A 1 98 ? 9.824 13.098 -28.872 1.00 60.31 98 LYS A C 1
ATOM 726 O O . LYS A 1 98 ? 9.372 13.298 -27.749 1.00 60.31 98 LYS A O 1
ATOM 731 N N . ARG A 1 99 ? 11.129 13.082 -29.168 1.00 61.53 99 ARG A N 1
ATOM 732 C CA . ARG A 1 99 ? 12.226 13.399 -28.239 1.00 61.53 99 ARG A CA 1
ATOM 733 C C . ARG A 1 99 ? 11.795 14.519 -27.280 1.00 61.53 99 ARG A C 1
ATOM 735 O O . ARG A 1 99 ? 11.591 15.642 -27.727 1.00 61.53 99 ARG A O 1
ATOM 742 N N . GLY A 1 100 ? 11.623 14.211 -25.995 1.00 71.44 100 GLY A N 1
ATOM 743 C CA . GLY A 1 100 ? 11.142 15.174 -25.002 1.00 71.44 100 GLY A CA 1
ATOM 744 C C . GLY A 1 100 ? 10.471 14.519 -23.793 1.00 71.44 100 GLY A C 1
ATOM 745 O O . GLY A 1 100 ? 10.097 13.348 -23.826 1.00 71.44 100 GLY A O 1
ATOM 746 N N . ARG A 1 101 ? 10.346 15.274 -22.694 1.00 76.88 101 ARG A N 1
ATOM 747 C CA . ARG A 1 101 ? 9.600 14.852 -21.496 1.00 76.88 101 ARG A CA 1
ATOM 748 C C . ARG A 1 101 ? 8.100 14.814 -21.834 1.00 76.88 101 ARG A C 1
ATOM 750 O O . ARG A 1 101 ? 7.595 15.775 -22.406 1.00 76.88 101 ARG A O 1
ATOM 757 N N . LYS A 1 102 ? 7.405 13.727 -21.479 1.00 77.44 102 LYS A N 1
ATOM 758 C CA . LYS A 1 102 ? 5.946 13.574 -21.660 1.00 77.44 102 LYS A CA 1
ATOM 759 C C . LYS A 1 102 ? 5.183 14.724 -20.989 1.00 77.44 102 LYS A C 1
ATOM 761 O O . LYS A 1 102 ? 5.602 15.204 -19.931 1.00 77.44 102 LYS A O 1
ATOM 766 N N . SER A 1 103 ? 4.055 15.137 -21.569 1.00 82.19 103 SER A N 1
ATOM 767 C CA . SER A 1 103 ? 3.194 16.155 -20.958 1.00 82.19 103 SER A CA 1
ATOM 768 C C . SER A 1 103 ? 2.515 15.608 -19.690 1.00 82.19 103 SER A C 1
ATOM 770 O O . SER A 1 103 ? 2.232 14.414 -19.579 1.00 82.19 103 SER A O 1
ATOM 772 N N . LEU A 1 104 ? 2.237 16.468 -18.701 1.00 75.50 104 LEU A N 1
ATOM 773 C CA . LEU A 1 104 ? 1.630 16.043 -17.427 1.00 75.50 104 LEU A CA 1
ATOM 774 C C . LEU A 1 104 ? 0.255 15.373 -17.622 1.00 75.50 104 LEU A C 1
ATOM 776 O O . LEU A 1 104 ? -0.108 14.477 -16.859 1.00 75.50 104 LEU A O 1
ATOM 780 N N . LYS A 1 105 ? -0.483 15.789 -18.660 1.00 77.00 105 LYS A N 1
ATOM 781 C CA . LYS A 1 105 ? -1.797 15.242 -19.025 1.00 77.00 105 LYS A CA 1
ATOM 782 C C . LYS A 1 105 ? -1.694 13.824 -19.591 1.00 77.00 105 LYS A C 1
ATOM 784 O O . LYS A 1 105 ? -2.478 12.972 -19.198 1.00 77.00 105 LYS A O 1
ATOM 789 N N . GLU A 1 106 ? -0.696 13.544 -20.430 1.00 79.25 106 GLU A N 1
ATOM 790 C CA . GLU A 1 106 ? -0.444 12.185 -20.942 1.00 79.25 106 GLU A CA 1
ATOM 791 C C . GLU A 1 106 ? -0.094 11.211 -19.818 1.00 79.25 106 GLU A C 1
ATOM 793 O O . GLU A 1 106 ? -0.592 10.092 -19.790 1.00 79.25 106 GLU A O 1
ATOM 798 N N . ILE A 1 107 ? 0.719 11.652 -18.854 1.00 76.75 107 ILE A N 1
ATOM 799 C CA . ILE A 1 107 ? 1.091 10.834 -17.692 1.00 76.75 107 ILE A CA 1
ATOM 800 C C . ILE A 1 107 ? -0.134 10.513 -16.822 1.00 76.75 107 ILE A C 1
ATOM 802 O O . ILE A 1 107 ? -0.176 9.456 -16.197 1.00 76.75 107 ILE A O 1
ATOM 806 N N . ALA A 1 108 ? -1.103 11.430 -16.740 1.00 72.19 108 ALA A N 1
ATOM 807 C CA . ALA A 1 108 ? -2.350 11.201 -16.018 1.00 72.19 108 ALA A CA 1
ATOM 808 C C . ALA A 1 108 ? -3.271 10.231 -16.774 1.00 72.19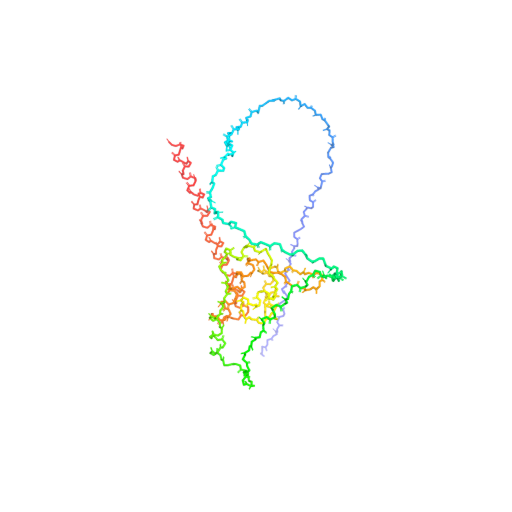 108 ALA A C 1
ATOM 810 O O . ALA A 1 108 ? -3.771 9.303 -16.161 1.00 72.19 108 ALA A O 1
ATOM 811 N N . ALA A 1 109 ? -3.418 10.376 -18.093 1.00 76.00 109 ALA A N 1
ATOM 812 C CA . ALA A 1 109 ? -4.226 9.460 -18.902 1.00 76.00 109 ALA A CA 1
ATOM 813 C C . ALA A 1 109 ? -3.644 8.034 -18.958 1.00 76.00 109 ALA A C 1
ATOM 815 O O . ALA A 1 109 ? -4.382 7.056 -18.970 1.00 76.00 109 ALA A O 1
ATOM 816 N N . GLU A 1 110 ? -2.312 7.897 -18.939 1.00 72.44 110 GLU A N 1
ATOM 817 C CA . GLU A 1 110 ? -1.635 6.598 -18.799 1.00 72.44 110 GLU A CA 1
ATOM 818 C C . GLU A 1 110 ? -1.973 5.930 -17.456 1.00 72.44 110 GLU A C 1
ATOM 820 O O . GLU A 1 110 ? -1.858 4.711 -17.335 1.00 72.44 110 GLU A O 1
ATOM 825 N N . ALA A 1 111 ? -2.415 6.708 -16.458 1.00 67.19 111 ALA A N 1
ATOM 826 C CA . ALA A 1 111 ? -2.702 6.188 -15.135 1.00 67.19 111 ALA A CA 1
ATOM 827 C C . ALA A 1 111 ? -4.033 5.467 -14.977 1.00 67.19 111 ALA A C 1
ATOM 829 O O . ALA A 1 111 ? -4.150 4.574 -14.138 1.00 67.19 111 ALA A O 1
ATOM 830 N N . ASP A 1 112 ? -4.985 5.798 -15.837 1.00 67.06 112 ASP A N 1
ATOM 831 C CA . ASP A 1 112 ? -6.302 5.172 -15.859 1.00 67.06 112 ASP A CA 1
ATOM 832 C C . ASP A 1 112 ? -6.288 3.845 -16.643 1.00 67.06 112 ASP A C 1
ATOM 834 O O . ASP A 1 112 ? -7.277 3.121 -16.674 1.00 67.06 112 ASP A O 1
ATOM 838 N N . LEU A 1 113 ? -5.151 3.494 -17.258 1.00 70.62 113 LEU A N 1
ATOM 839 C CA . LEU A 1 113 ? -5.001 2.348 -18.158 1.00 70.62 113 LEU A CA 1
ATOM 840 C C . LEU A 1 113 ? -4.477 1.071 -17.478 1.00 70.62 113 LEU A C 1
ATOM 842 O O . LEU A 1 113 ? -3.915 0.197 -18.143 1.00 70.62 113 LEU A O 1
ATOM 846 N N . ILE A 1 114 ? -4.610 0.975 -16.156 1.00 77.12 114 ILE A N 1
ATOM 847 C CA . ILE A 1 114 ? -4.163 -0.195 -15.400 1.00 77.12 114 ILE A CA 1
ATOM 848 C C . ILE A 1 114 ? -5.141 -1.354 -15.585 1.00 77.12 114 ILE A C 1
ATOM 850 O O . ILE A 1 114 ? -6.333 -1.226 -15.329 1.00 77.12 114 ILE A O 1
ATOM 854 N N . GLU A 1 115 ? -4.597 -2.520 -15.924 1.00 75.12 115 GLU A N 1
ATOM 855 C CA . GLU A 1 115 ? -5.330 -3.779 -16.034 1.00 75.12 115 GLU A CA 1
ATOM 856 C C . GLU A 1 115 ? -4.844 -4.728 -14.933 1.00 75.12 115 GLU A C 1
ATOM 858 O O . GLU A 1 115 ? -3.992 -5.591 -15.151 1.00 75.12 115 GLU A O 1
ATOM 863 N N . ILE A 1 116 ? -5.357 -4.544 -13.714 1.00 80.50 116 ILE A N 1
ATOM 864 C CA . ILE A 1 116 ? -5.129 -5.506 -12.631 1.00 80.50 116 ILE A CA 1
ATOM 865 C C . ILE A 1 116 ? -6.259 -6.539 -12.663 1.00 80.50 116 ILE A C 1
ATOM 867 O O . ILE A 1 116 ? -7.427 -6.148 -12.627 1.00 80.50 116 ILE A O 1
ATOM 871 N N . PRO A 1 117 ? -5.936 -7.844 -12.732 1.00 79.81 117 PRO A N 1
ATOM 872 C CA . PRO A 1 117 ? -6.931 -8.902 -12.625 1.00 79.81 117 PRO A CA 1
ATOM 873 C C . PRO A 1 117 ? -7.709 -8.831 -11.300 1.00 79.81 117 PRO A C 1
ATOM 875 O O . PRO A 1 117 ? -7.141 -8.401 -10.295 1.00 79.81 117 PRO A O 1
ATOM 878 N N . PRO A 1 118 ? -8.970 -9.294 -11.267 1.00 81.81 118 PRO A N 1
ATOM 879 C CA . PRO A 1 118 ? -9.737 -9.397 -10.029 1.00 81.81 118 PRO A CA 1
ATOM 880 C C . PRO A 1 118 ? -9.033 -10.279 -8.987 1.00 81.81 118 PRO A C 1
ATOM 882 O O . PRO A 1 118 ? -8.250 -11.174 -9.327 1.00 81.81 118 PRO A O 1
ATOM 885 N N . ASP A 1 119 ? -9.348 -10.024 -7.715 1.00 83.31 119 ASP A N 1
ATOM 886 C CA . ASP A 1 119 ? -8.699 -10.631 -6.548 1.00 83.31 119 ASP A CA 1
ATOM 887 C C . ASP A 1 119 ? -8.625 -12.166 -6.622 1.00 83.31 119 ASP A C 1
ATOM 889 O O . ASP A 1 119 ? -7.573 -12.736 -6.331 1.00 83.31 119 ASP A O 1
ATOM 893 N N . ASP A 1 120 ? -9.676 -12.836 -7.100 1.00 83.44 120 ASP A N 1
ATOM 894 C CA . ASP A 1 120 ? -9.737 -14.303 -7.212 1.00 83.44 120 ASP A CA 1
ATOM 895 C C . ASP A 1 120 ? -8.593 -14.880 -8.067 1.00 83.44 120 ASP A C 1
ATOM 897 O O . ASP A 1 120 ? -7.953 -15.882 -7.728 1.00 83.44 120 ASP A O 1
ATOM 901 N N . ILE A 1 121 ? -8.271 -14.200 -9.170 1.00 85.94 121 ILE A N 1
ATOM 902 C CA . ILE A 1 121 ? -7.182 -14.595 -10.067 1.00 85.94 121 ILE A CA 1
ATOM 903 C C . ILE A 1 121 ? -5.835 -14.260 -9.422 1.00 85.94 121 ILE A C 1
ATOM 905 O O . ILE A 1 121 ? -4.887 -15.043 -9.522 1.00 85.94 121 ILE A O 1
ATOM 909 N N . LEU A 1 122 ? -5.745 -13.130 -8.711 1.00 83.94 122 LEU A N 1
ATOM 910 C CA . LEU A 1 122 ? -4.515 -12.731 -8.030 1.00 83.94 122 LEU A CA 1
ATOM 911 C C . LEU A 1 122 ? -4.098 -13.740 -6.955 1.00 83.94 122 LEU A C 1
ATOM 913 O O . LEU A 1 122 ? -2.911 -14.065 -6.877 1.00 83.94 122 LEU A O 1
ATOM 917 N N . PHE A 1 123 ? -5.039 -14.280 -6.180 1.00 89.06 123 PHE A N 1
ATOM 918 C CA . PHE A 1 123 ? -4.744 -15.261 -5.127 1.00 89.06 123 PHE A CA 1
ATOM 919 C C . PHE A 1 123 ? -4.452 -16.672 -5.633 1.00 89.06 123 PHE A C 1
ATOM 921 O O . PHE A 1 123 ? -3.911 -17.484 -4.884 1.00 89.06 123 PHE A O 1
ATOM 928 N N . THR A 1 124 ? -4.705 -16.959 -6.912 1.00 90.62 124 THR A N 1
ATOM 929 C CA . THR A 1 124 ? -4.359 -18.258 -7.511 1.00 90.62 124 THR A CA 1
ATOM 930 C C . THR A 1 124 ? -2.842 -18.511 -7.494 1.00 90.62 124 THR A C 1
ATOM 932 O O . THR A 1 124 ? -2.395 -19.655 -7.396 1.00 90.62 124 THR A O 1
ATOM 935 N N . LYS A 1 125 ? -2.016 -17.455 -7.563 1.00 90.19 125 LYS A N 1
ATOM 936 C CA . LYS A 1 125 ? -0.548 -17.554 -7.523 1.00 90.19 125 LYS A CA 1
ATOM 937 C C . LYS A 1 125 ? 0.015 -16.858 -6.286 1.00 90.19 125 LYS A C 1
ATOM 939 O O . LYS A 1 125 ? -0.186 -15.669 -6.088 1.00 90.19 125 LYS A O 1
ATOM 944 N N . GLN A 1 126 ? 0.842 -17.565 -5.517 1.00 89.75 126 GLN A N 1
ATOM 945 C CA . GLN A 1 126 ? 1.420 -17.033 -4.275 1.00 89.75 126 GLN A CA 1
ATOM 946 C C . GLN A 1 126 ? 2.477 -15.932 -4.476 1.00 89.75 126 GLN A C 1
ATOM 948 O O . GLN A 1 126 ? 2.687 -15.109 -3.584 1.00 89.75 126 GLN A O 1
ATOM 953 N N . TYR A 1 127 ? 3.191 -15.945 -5.606 1.00 92.44 127 TYR A N 1
ATOM 954 C CA . TYR A 1 127 ? 4.296 -15.021 -5.868 1.00 92.44 127 TYR A CA 1
ATOM 955 C C . TYR A 1 127 ? 4.311 -14.548 -7.319 1.00 92.44 127 TYR A C 1
ATOM 957 O O . TYR A 1 127 ? 4.318 -15.354 -8.249 1.00 92.44 127 TYR A O 1
ATOM 965 N N . TYR A 1 128 ? 4.432 -13.241 -7.508 1.00 92.81 128 TYR A N 1
ATOM 966 C CA . TYR A 1 128 ? 4.582 -12.580 -8.797 1.00 92.81 128 TYR A CA 1
ATOM 967 C C . TYR A 1 128 ? 6.001 -12.053 -8.963 1.00 92.81 128 TYR A C 1
ATOM 969 O O . TYR A 1 128 ? 6.590 -11.502 -8.030 1.00 92.81 128 TYR A O 1
ATOM 977 N N . SER A 1 129 ? 6.572 -12.240 -10.153 1.00 93.75 129 SER A N 1
ATOM 978 C CA . SER A 1 129 ? 7.861 -11.631 -10.477 1.00 93.75 129 SER A CA 1
ATOM 979 C C . SER A 1 129 ? 7.683 -10.125 -10.687 1.00 93.75 129 SER A C 1
ATOM 981 O O . SER A 1 129 ? 6.619 -9.683 -11.114 1.00 93.75 129 SER A O 1
ATOM 983 N N . ILE A 1 130 ? 8.725 -9.319 -10.456 1.00 91.69 130 ILE A N 1
ATOM 984 C CA . ILE A 1 130 ? 8.668 -7.875 -10.759 1.00 91.69 130 ILE A CA 1
ATOM 985 C C . ILE A 1 130 ? 8.288 -7.578 -12.222 1.00 91.69 130 ILE A C 1
ATOM 987 O O . ILE A 1 130 ? 7.726 -6.524 -12.502 1.00 91.69 130 ILE A O 1
ATOM 991 N N . GLY A 1 131 ? 8.582 -8.500 -13.147 1.00 92.44 131 GLY A N 1
ATOM 992 C CA . GLY A 1 131 ? 8.165 -8.397 -14.544 1.00 92.44 131 GLY A CA 1
ATOM 993 C C . GLY A 1 131 ? 6.661 -8.598 -14.715 1.00 92.44 131 GLY A C 1
ATOM 994 O O . GLY A 1 131 ? 6.028 -7.794 -15.386 1.00 92.44 131 GLY A O 1
ATOM 995 N N . ASP A 1 132 ? 6.089 -9.610 -14.055 1.00 91.88 132 ASP A N 1
ATOM 996 C CA . ASP A 1 132 ? 4.643 -9.880 -14.074 1.00 91.88 132 ASP A CA 1
ATOM 997 C C . ASP A 1 132 ? 3.881 -8.654 -13.549 1.00 91.88 132 ASP A C 1
ATOM 999 O O . ASP A 1 132 ? 2.954 -8.165 -14.189 1.00 91.88 132 ASP A O 1
ATOM 1003 N N . VAL A 1 133 ? 4.344 -8.105 -12.420 1.00 91.75 133 VAL A N 1
ATOM 1004 C CA . VAL A 1 133 ? 3.792 -6.886 -11.815 1.00 91.75 133 VAL A CA 1
ATOM 1005 C C . VAL A 1 133 ? 3.961 -5.695 -12.766 1.00 91.75 133 VAL A C 1
ATOM 1007 O O . VAL A 1 133 ? 3.007 -4.977 -13.037 1.00 91.75 133 VAL A O 1
ATOM 1010 N N . GLY A 1 134 ? 5.146 -5.505 -13.352 1.00 90.88 134 GLY A N 1
ATOM 1011 C CA . GLY A 1 134 ? 5.385 -4.454 -14.349 1.00 90.88 134 GLY A CA 1
ATOM 1012 C C . GLY A 1 134 ? 4.396 -4.488 -15.514 1.00 90.88 134 GLY A C 1
ATOM 1013 O O . GLY A 1 134 ? 3.907 -3.435 -15.921 1.00 90.88 134 GLY A O 1
ATOM 1014 N N . ASN A 1 135 ? 4.048 -5.685 -15.988 1.00 89.81 135 ASN A N 1
ATOM 1015 C CA . ASN A 1 135 ? 3.085 -5.870 -17.070 1.00 89.81 135 ASN A CA 1
ATOM 1016 C C . ASN A 1 135 ? 1.654 -5.511 -16.634 1.00 89.81 135 ASN A C 1
ATOM 1018 O O . ASN A 1 135 ? 0.980 -4.789 -17.361 1.00 89.81 135 ASN A O 1
ATOM 1022 N N . MET A 1 136 ? 1.218 -5.937 -15.441 1.00 89.06 136 MET A N 1
ATOM 1023 C CA . MET A 1 136 ? -0.115 -5.618 -14.890 1.00 89.06 136 MET A CA 1
ATOM 1024 C C . MET A 1 136 ? -0.329 -4.107 -14.735 1.00 89.06 136 MET A C 1
ATOM 1026 O O . MET A 1 136 ? -1.365 -3.559 -15.102 1.00 89.06 136 MET A O 1
ATOM 1030 N N . PHE A 1 137 ? 0.685 -3.411 -14.219 1.00 87.94 137 PHE A N 1
ATOM 1031 C CA . PHE A 1 137 ? 0.625 -1.964 -14.013 1.00 87.94 137 PHE A CA 1
ATOM 1032 C C . PHE A 1 137 ? 1.030 -1.150 -15.249 1.00 87.94 137 PHE A C 1
ATOM 1034 O O . PHE A 1 137 ? 0.954 0.076 -15.215 1.00 87.94 137 PHE A O 1
ATOM 1041 N N . ARG A 1 138 ? 1.510 -1.803 -16.317 1.00 87.56 138 ARG A N 1
ATOM 1042 C CA . ARG A 1 138 ? 2.094 -1.169 -17.514 1.00 87.56 138 ARG A CA 1
ATOM 1043 C C . ARG A 1 138 ? 3.209 -0.164 -17.186 1.00 87.56 138 ARG A C 1
ATOM 1045 O O . ARG A 1 138 ? 3.392 0.842 -17.866 1.00 87.56 138 ARG A O 1
ATOM 1052 N N . MET A 1 139 ? 3.987 -0.443 -16.141 1.00 86.94 139 MET A N 1
ATOM 1053 C CA . MET A 1 139 ? 5.067 0.423 -15.661 1.00 86.94 139 MET A CA 1
ATOM 1054 C C . MET A 1 139 ? 6.438 -0.223 -15.826 1.00 86.94 139 MET A C 1
ATOM 1056 O O . MET A 1 139 ? 6.593 -1.442 -15.867 1.00 86.94 139 MET A O 1
ATOM 1060 N N . ASN A 1 140 ? 7.476 0.616 -15.839 1.00 90.06 140 ASN A N 1
ATOM 1061 C CA . ASN A 1 140 ? 8.848 0.130 -15.830 1.00 90.06 140 ASN A CA 1
ATOM 1062 C C . ASN A 1 140 ? 9.151 -0.600 -14.499 1.00 90.06 140 ASN A C 1
ATOM 1064 O O . ASN A 1 140 ? 8.940 -0.012 -13.430 1.00 90.06 140 ASN A O 1
ATOM 1068 N N . PRO A 1 141 ? 9.708 -1.827 -14.529 1.00 91.44 141 PRO A N 1
ATOM 1069 C CA . PRO A 1 141 ? 10.062 -2.576 -13.321 1.00 91.44 141 PRO A CA 1
ATOM 1070 C C . PRO A 1 141 ? 11.033 -1.826 -12.395 1.00 91.44 141 PRO A C 1
ATOM 1072 O O . PRO A 1 141 ? 11.014 -2.039 -11.184 1.00 91.44 141 PRO A O 1
ATOM 1075 N N . SER A 1 142 ? 11.853 -0.909 -12.917 1.00 91.50 142 SER A N 1
ATOM 1076 C CA . SER A 1 142 ? 12.721 -0.056 -12.097 1.00 91.50 142 SER A CA 1
ATOM 1077 C C . SER A 1 142 ? 11.934 0.855 -11.152 1.00 91.50 142 SER A C 1
ATOM 1079 O O . SER A 1 142 ? 12.370 1.070 -10.027 1.00 91.50 142 SER A O 1
ATOM 1081 N N . LEU A 1 143 ? 10.758 1.347 -11.559 1.00 90.62 143 LEU A N 1
ATOM 1082 C CA . LEU A 1 143 ? 9.919 2.182 -10.694 1.00 90.62 143 LEU A CA 1
ATOM 1083 C C . LEU A 1 143 ? 9.332 1.361 -9.542 1.00 90.62 143 LEU A C 1
ATOM 1085 O O . LEU A 1 143 ? 9.378 1.790 -8.392 1.00 90.62 143 LEU A O 1
ATOM 1089 N N . ILE A 1 144 ? 8.868 0.145 -9.843 1.00 92.06 144 ILE A N 1
ATOM 1090 C CA . ILE A 1 144 ? 8.381 -0.810 -8.837 1.00 92.06 144 ILE A CA 1
ATOM 1091 C C . ILE A 1 144 ? 9.505 -1.164 -7.855 1.00 92.06 144 ILE A C 1
ATOM 1093 O O . ILE A 1 144 ? 9.271 -1.269 -6.654 1.00 92.06 144 ILE A O 1
ATOM 1097 N N . ARG A 1 145 ? 10.748 -1.291 -8.339 1.00 91.81 145 ARG A N 1
ATOM 1098 C CA . ARG A 1 145 ? 11.929 -1.506 -7.492 1.00 91.81 145 ARG A CA 1
ATOM 1099 C C . ARG A 1 145 ? 12.167 -0.334 -6.537 1.00 91.81 145 ARG A C 1
ATOM 1101 O O . ARG A 1 145 ? 12.443 -0.575 -5.364 1.00 91.81 145 ARG A O 1
ATOM 1108 N N . THR A 1 146 ? 12.067 0.903 -7.021 1.00 92.75 146 THR A N 1
ATOM 1109 C CA . THR A 1 146 ? 12.192 2.096 -6.173 1.00 92.75 146 THR A CA 1
ATOM 1110 C C . THR A 1 146 ? 11.100 2.111 -5.113 1.00 92.75 146 THR A C 1
ATOM 1112 O O . THR A 1 146 ? 11.406 2.221 -3.933 1.00 92.75 146 THR A O 1
ATOM 1115 N N . TRP A 1 147 ? 9.842 1.900 -5.502 1.00 92.62 147 TRP A N 1
ATOM 1116 C CA . TRP A 1 147 ? 8.732 1.853 -4.551 1.00 92.62 147 TRP A CA 1
ATOM 1117 C C . TRP A 1 147 ? 8.917 0.755 -3.510 1.00 92.62 147 TRP A C 1
ATOM 1119 O O . TRP A 1 147 ? 8.745 1.004 -2.325 1.00 92.62 147 TRP A O 1
ATOM 1129 N N . SER A 1 148 ? 9.357 -0.438 -3.905 1.00 90.38 148 SER A N 1
ATOM 1130 C CA . SER A 1 148 ? 9.560 -1.505 -2.928 1.00 90.38 148 SER A CA 1
ATOM 1131 C C . SER A 1 148 ? 10.709 -1.229 -1.947 1.00 90.38 148 SER A C 1
ATOM 1133 O O . SER A 1 148 ? 10.759 -1.888 -0.920 1.00 90.38 148 SER A O 1
ATOM 1135 N N . ASN A 1 149 ? 11.652 -0.331 -2.261 1.00 91.44 149 ASN A N 1
ATOM 1136 C CA . ASN A 1 149 ? 12.646 0.134 -1.286 1.00 91.44 149 ASN A CA 1
ATOM 1137 C C . ASN A 1 149 ? 12.037 1.192 -0.356 1.00 91.44 149 ASN A C 1
ATOM 1139 O O . ASN A 1 149 ? 12.215 1.131 0.851 1.00 91.44 149 ASN A O 1
ATOM 1143 N N . GLU A 1 150 ? 11.303 2.154 -0.918 1.00 91.31 150 GLU A N 1
ATOM 1144 C CA . GLU A 1 150 ? 10.693 3.244 -0.148 1.00 91.31 150 GLU A CA 1
ATOM 1145 C C . GLU A 1 150 ? 9.664 2.737 0.864 1.00 91.31 150 GLU A C 1
ATOM 1147 O O . GLU A 1 150 ? 9.570 3.243 1.982 1.00 91.31 150 GLU A O 1
ATOM 1152 N N . PHE A 1 151 ? 8.890 1.730 0.468 1.00 90.75 151 PHE A N 1
ATOM 1153 C CA . PHE A 1 151 ? 7.814 1.152 1.258 1.00 90.75 151 PHE A CA 1
ATOM 1154 C C . PHE A 1 151 ? 8.213 -0.193 1.877 1.00 90.75 151 PHE A C 1
ATOM 1156 O O . PHE A 1 151 ? 7.345 -1.040 2.052 1.00 90.75 151 PHE A O 1
ATOM 1163 N N . GLU A 1 152 ? 9.486 -0.406 2.233 1.00 86.31 152 GLU A N 1
ATOM 1164 C CA . GLU A 1 152 ? 9.963 -1.677 2.817 1.00 86.31 152 GLU A CA 1
ATOM 1165 C C . GLU A 1 152 ? 9.221 -2.069 4.105 1.00 86.31 152 GLU A C 1
ATOM 1167 O O . GLU A 1 152 ? 9.145 -3.243 4.423 1.00 86.31 152 GLU A O 1
ATOM 1172 N N . GLN A 1 153 ? 8.608 -1.129 4.834 1.00 83.75 153 GLN A N 1
ATOM 1173 C CA . GLN A 1 153 ? 7.762 -1.463 5.989 1.00 83.75 153 GLN A CA 1
ATOM 1174 C C . GLN A 1 153 ? 6.422 -2.110 5.585 1.00 83.75 153 GLN A C 1
ATOM 1176 O O . GLN A 1 153 ? 5.876 -2.911 6.338 1.00 83.75 153 GLN A O 1
ATOM 1181 N N . LEU A 1 154 ? 5.883 -1.759 4.415 1.00 85.31 154 LEU A N 1
ATOM 1182 C CA . LEU A 1 154 ? 4.561 -2.194 3.944 1.00 85.31 154 LEU A CA 1
ATOM 1183 C C . LEU A 1 154 ? 4.649 -3.338 2.935 1.00 85.31 154 LEU A C 1
ATOM 1185 O O . LEU A 1 154 ? 3.831 -4.248 2.957 1.00 85.31 154 LEU A O 1
ATOM 1189 N N . LEU A 1 155 ? 5.634 -3.273 2.045 1.00 85.12 155 LEU A N 1
ATOM 1190 C CA . LEU A 1 155 ? 5.928 -4.284 1.046 1.00 85.12 155 LEU A CA 1
ATOM 1191 C C . LEU A 1 155 ? 7.098 -5.108 1.568 1.00 85.12 155 LEU A C 1
ATOM 1193 O O . LEU A 1 155 ? 8.173 -4.559 1.798 1.00 85.12 155 LEU A O 1
ATOM 1197 N N . GLN A 1 156 ? 6.916 -6.421 1.694 1.00 83.12 156 GLN A N 1
ATOM 1198 C CA . GLN A 1 156 ? 7.978 -7.345 2.112 1.00 83.12 156 GLN A CA 1
ATOM 1199 C C . GLN A 1 156 ? 8.431 -8.205 0.923 1.00 83.12 156 GLN A C 1
ATOM 1201 O O . GLN A 1 156 ? 8.186 -9.418 0.897 1.00 83.12 156 GLN A O 1
ATOM 1206 N N . PRO A 1 157 ? 9.076 -7.612 -0.108 1.00 84.25 157 PRO A N 1
ATOM 1207 C CA . PRO A 1 157 ? 9.454 -8.358 -1.293 1.00 84.25 157 PRO A CA 1
ATOM 1208 C C . PRO A 1 157 ? 10.497 -9.414 -0.934 1.00 84.25 157 PRO A C 1
ATOM 1210 O O . PRO A 1 157 ? 11.586 -9.112 -0.434 1.00 84.25 157 PRO A O 1
ATOM 1213 N N . ARG A 1 158 ? 10.211 -10.670 -1.274 1.00 87.94 158 ARG A N 1
ATOM 1214 C CA . ARG A 1 158 ? 11.179 -11.749 -1.084 1.00 87.94 158 ARG A CA 1
ATOM 1215 C C . ARG A 1 158 ? 12.307 -11.587 -2.099 1.00 87.94 158 ARG A C 1
ATOM 1217 O O . ARG A 1 158 ? 12.075 -11.618 -3.311 1.00 87.94 158 ARG A O 1
ATOM 1224 N N . LYS A 1 159 ? 13.536 -11.444 -1.605 1.00 89.31 159 LYS A N 1
ATOM 1225 C CA . LYS A 1 159 ? 14.751 -11.383 -2.428 1.00 89.31 159 LYS A CA 1
ATOM 1226 C C . LYS A 1 159 ? 15.263 -12.806 -2.681 1.00 89.31 159 LYS A C 1
ATOM 1228 O O . LYS A 1 159 ? 15.365 -13.611 -1.760 1.00 89.31 159 LYS A O 1
ATOM 1233 N N . ASN A 1 160 ? 15.566 -13.130 -3.936 1.00 93.25 160 ASN A N 1
ATOM 1234 C CA . ASN A 1 160 ? 16.254 -14.373 -4.300 1.00 93.25 160 ASN A CA 1
ATOM 1235 C C . ASN A 1 160 ? 17.780 -14.211 -4.164 1.00 93.25 160 ASN A C 1
ATOM 1237 O O . ASN A 1 160 ? 18.277 -13.087 -4.178 1.00 93.25 160 ASN A O 1
ATOM 1241 N N . ARG A 1 161 ? 18.546 -15.312 -4.165 1.00 90.75 161 ARG A N 1
ATOM 1242 C CA . ARG A 1 161 ? 20.027 -15.311 -4.165 1.00 90.75 161 ARG A CA 1
ATOM 1243 C C . ARG A 1 161 ? 20.633 -14.490 -5.312 1.00 90.75 161 ARG A C 1
ATOM 1245 O O . ARG A 1 161 ? 21.737 -13.981 -5.200 1.00 90.75 161 ARG A O 1
ATOM 1252 N N . LYS A 1 162 ? 19.897 -14.353 -6.418 1.00 90.81 162 LYS A N 1
ATOM 1253 C CA . LYS A 1 162 ? 20.276 -13.554 -7.593 1.00 90.81 162 LYS A CA 1
ATOM 1254 C C . LYS A 1 162 ? 19.907 -12.061 -7.480 1.00 90.81 162 LYS A C 1
ATOM 1256 O O . LYS A 1 162 ? 20.330 -11.266 -8.310 1.00 90.81 162 LYS A O 1
ATOM 1261 N N . GLY A 1 163 ? 19.103 -11.675 -6.489 1.00 86.62 163 GLY A N 1
ATOM 1262 C CA . GLY A 1 163 ? 18.592 -10.308 -6.330 1.00 86.62 163 GLY A CA 1
ATOM 1263 C C . GLY A 1 163 ? 17.280 -10.015 -7.071 1.00 86.62 163 GLY A C 1
ATOM 1264 O O . GLY A 1 163 ? 16.838 -8.865 -7.102 1.00 86.62 163 GLY A O 1
ATOM 1265 N N . ASP A 1 164 ? 16.636 -11.034 -7.647 1.00 89.56 164 ASP A N 1
ATOM 1266 C CA . ASP A 1 164 ? 15.272 -10.913 -8.172 1.00 89.56 164 ASP A CA 1
ATOM 1267 C C . ASP A 1 164 ? 14.279 -10.728 -7.015 1.00 89.56 164 ASP A C 1
ATOM 1269 O O . ASP A 1 164 ? 14.437 -11.333 -5.950 1.00 89.56 164 ASP A O 1
ATOM 1273 N N . ARG A 1 165 ? 13.268 -9.878 -7.225 1.00 91.62 165 ARG A N 1
ATOM 1274 C CA . ARG A 1 165 ? 12.242 -9.543 -6.228 1.00 91.62 165 ARG A CA 1
ATOM 1275 C C . ARG A 1 165 ? 10.920 -10.199 -6.599 1.00 91.62 165 ARG A C 1
ATOM 1277 O O . ARG A 1 165 ? 10.482 -10.083 -7.747 1.00 91.62 165 ARG A O 1
ATOM 1284 N N . PHE A 1 166 ? 10.310 -10.851 -5.617 1.00 92.94 166 PHE A N 1
ATOM 1285 C CA . PHE A 1 166 ? 8.995 -11.466 -5.730 1.00 92.94 166 PHE A CA 1
ATOM 1286 C C . PHE A 1 166 ? 8.005 -10.788 -4.790 1.00 92.94 166 PHE A C 1
ATOM 1288 O O . PHE A 1 166 ? 8.342 -10.500 -3.642 1.00 92.94 166 PHE A O 1
ATOM 1295 N N . PHE A 1 167 ? 6.794 -10.574 -5.292 1.00 93.56 167 PHE A N 1
ATOM 1296 C CA . PHE A 1 167 ? 5.698 -9.912 -4.592 1.00 93.56 167 PHE A CA 1
ATOM 1297 C C . PHE A 1 167 ? 4.580 -10.911 -4.317 1.00 93.56 167 PHE A C 1
ATOM 1299 O O . PHE A 1 167 ? 4.256 -11.726 -5.182 1.00 93.56 167 PHE A O 1
ATOM 1306 N N . ARG A 1 168 ? 3.992 -10.866 -3.124 1.00 93.81 168 ARG A N 1
ATOM 1307 C CA . ARG A 1 168 ? 2.771 -11.612 -2.797 1.00 93.81 168 ARG A CA 1
ATOM 1308 C C . ARG A 1 168 ? 1.547 -10.932 -3.432 1.00 93.81 168 ARG A C 1
ATOM 1310 O O . ARG A 1 168 ? 1.620 -9.744 -3.738 1.00 93.81 168 ARG A O 1
ATOM 1317 N N . PRO A 1 169 ? 0.410 -11.630 -3.590 1.00 92.56 169 PRO A N 1
ATOM 1318 C CA . PRO A 1 169 ? -0.857 -11.008 -3.983 1.00 92.56 169 PRO A CA 1
ATOM 1319 C C . PRO A 1 169 ? -1.204 -9.773 -3.138 1.00 92.56 169 PRO A C 1
ATOM 1321 O O . PRO A 1 169 ? -1.570 -8.736 -3.680 1.00 92.56 169 PRO A O 1
ATOM 1324 N N . GLU A 1 170 ? -0.981 -9.838 -1.823 1.00 91.94 170 GLU A N 1
ATOM 1325 C CA . GLU A 1 170 ? -1.221 -8.708 -0.910 1.00 91.94 170 GLU A CA 1
ATOM 1326 C C . GLU A 1 170 ? -0.308 -7.507 -1.190 1.00 91.94 170 GLU A C 1
ATOM 1328 O O . GLU A 1 170 ? -0.730 -6.349 -1.125 1.00 91.94 170 GLU A O 1
ATOM 1333 N N . ASP A 1 171 ? 0.943 -7.770 -1.576 1.00 92.06 171 ASP A N 1
ATOM 1334 C CA . ASP A 1 171 ? 1.875 -6.721 -1.985 1.00 92.06 171 ASP A CA 1
ATOM 1335 C C . ASP A 1 171 ? 1.409 -6.064 -3.292 1.00 92.06 171 ASP A C 1
ATOM 1337 O O . ASP A 1 171 ? 1.556 -4.856 -3.463 1.00 92.06 171 ASP A O 1
ATOM 1341 N N . VAL A 1 172 ? 0.818 -6.835 -4.214 1.00 92.12 172 VAL A N 1
ATOM 1342 C CA . VAL A 1 172 ? 0.249 -6.313 -5.469 1.00 92.12 172 VAL A CA 1
ATOM 1343 C C . VAL A 1 172 ? -0.927 -5.374 -5.181 1.00 92.12 172 VAL A C 1
ATOM 1345 O O . VAL A 1 172 ? -0.995 -4.292 -5.766 1.00 92.12 172 VAL A O 1
ATOM 1348 N N . LYS A 1 173 ? -1.797 -5.710 -4.221 1.00 91.44 173 LYS A N 1
ATOM 1349 C CA . LYS A 1 173 ? -2.875 -4.810 -3.767 1.00 91.44 173 LYS A CA 1
ATOM 1350 C C . LYS A 1 173 ? -2.331 -3.542 -3.118 1.00 91.44 173 LYS A C 1
ATOM 1352 O O . LYS A 1 173 ? -2.790 -2.435 -3.398 1.00 91.44 173 LYS A O 1
ATOM 1357 N N . THR A 1 174 ? -1.305 -3.684 -2.287 1.00 91.62 174 THR A N 1
ATOM 1358 C CA . THR A 1 174 ? -0.644 -2.540 -1.649 1.00 91.62 174 THR A CA 1
ATOM 1359 C C . THR A 1 174 ? 0.016 -1.635 -2.694 1.00 91.62 174 THR A C 1
ATOM 1361 O O . THR A 1 174 ? -0.107 -0.412 -2.623 1.00 91.62 174 THR A O 1
ATOM 1364 N N . LEU A 1 175 ? 0.647 -2.212 -3.721 1.00 92.12 175 LEU A N 1
ATOM 1365 C CA . LEU A 1 175 ? 1.183 -1.475 -4.868 1.00 92.12 175 LEU A CA 1
ATOM 1366 C C . LEU A 1 175 ? 0.089 -0.739 -5.643 1.00 92.12 175 LEU A C 1
ATOM 1368 O O . LEU A 1 175 ? 0.317 0.396 -6.058 1.00 92.12 175 LEU A O 1
ATOM 1372 N N . HIS A 1 176 ? -1.095 -1.334 -5.798 1.00 91.50 176 HIS A N 1
ATOM 1373 C CA . HIS A 1 176 ? -2.248 -0.659 -6.391 1.00 91.50 176 HIS A CA 1
ATOM 1374 C C . HIS A 1 176 ? -2.692 0.562 -5.579 1.00 91.50 176 HIS A C 1
ATOM 1376 O O . HIS A 1 176 ? -2.921 1.637 -6.138 1.00 91.50 176 HIS A O 1
ATOM 1382 N N . LEU A 1 177 ? -2.716 0.450 -4.253 1.00 91.31 177 LEU A N 1
ATOM 1383 C CA . LEU A 1 177 ? -3.029 1.583 -3.388 1.00 91.31 177 LEU A CA 1
ATOM 1384 C C . LEU A 1 177 ? -1.967 2.691 -3.487 1.00 91.31 177 LEU A C 1
ATOM 1386 O O . LEU A 1 177 ? -2.307 3.860 -3.678 1.00 91.31 177 LEU A O 1
ATOM 1390 N N . ILE A 1 178 ? -0.682 2.331 -3.412 1.00 91.44 178 ILE A N 1
ATOM 1391 C CA . ILE A 1 178 ? 0.443 3.270 -3.565 1.00 91.44 178 ILE A CA 1
ATOM 1392 C C . ILE A 1 178 ? 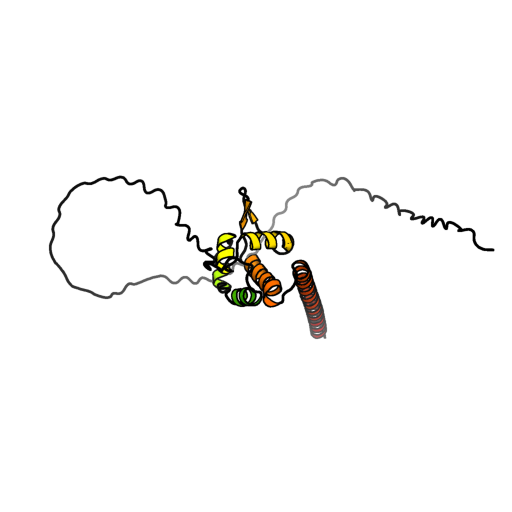0.364 3.984 -4.916 1.00 91.44 178 ILE A C 1
ATOM 1394 O O . ILE A 1 178 ? 0.524 5.205 -4.993 1.00 91.44 178 ILE A O 1
ATOM 1398 N N . TYR A 1 179 ? 0.072 3.232 -5.976 1.00 90.56 179 TYR A N 1
ATOM 1399 C CA . TYR A 1 179 ? -0.112 3.766 -7.313 1.00 90.56 179 TYR A CA 1
ATOM 1400 C C . TYR A 1 179 ? -1.177 4.865 -7.332 1.00 90.56 179 TYR A C 1
ATOM 1402 O O . TYR A 1 179 ? -0.920 5.976 -7.803 1.00 90.56 179 TYR A O 1
ATOM 1410 N N . HIS A 1 180 ? -2.353 4.572 -6.775 1.00 90.44 180 HIS A N 1
ATOM 1411 C CA . HIS A 1 180 ? -3.467 5.507 -6.727 1.00 90.44 180 HIS A CA 1
ATOM 1412 C C . HIS A 1 180 ? -3.107 6.781 -5.942 1.00 90.44 180 HIS A C 1
ATOM 1414 O O . HIS A 1 180 ? -3.407 7.895 -6.375 1.00 90.44 180 HIS A O 1
ATOM 1420 N N . LEU A 1 181 ? -2.391 6.653 -4.820 1.00 90.81 181 LEU A N 1
ATOM 1421 C CA . LEU A 1 181 ? -1.937 7.810 -4.041 1.00 90.81 181 LEU A CA 1
ATOM 1422 C C . LEU A 1 181 ? -0.998 8.721 -4.846 1.00 90.81 181 LEU A C 1
ATOM 1424 O O . LEU A 1 181 ? -1.166 9.939 -4.856 1.00 90.81 181 LEU A O 1
ATOM 1428 N N . ILE A 1 182 ? -0.031 8.148 -5.556 1.00 90.38 182 ILE A N 1
ATOM 1429 C CA . ILE A 1 182 ? 0.996 8.936 -6.245 1.00 90.38 182 ILE A CA 1
ATOM 1430 C C . ILE A 1 182 ? 0.476 9.492 -7.575 1.00 90.38 182 ILE A C 1
ATOM 1432 O O . ILE A 1 182 ? 0.699 10.655 -7.906 1.00 90.38 182 ILE A O 1
ATOM 1436 N N . ARG A 1 183 ? -0.200 8.671 -8.384 1.00 87.12 183 ARG A N 1
ATOM 1437 C CA . ARG A 1 183 ? -0.552 9.033 -9.766 1.00 87.12 183 ARG A CA 1
ATOM 1438 C C . ARG A 1 183 ? -1.894 9.733 -9.878 1.00 87.12 183 ARG A C 1
ATOM 1440 O O . ARG A 1 183 ? -1.966 10.723 -10.609 1.00 87.12 183 ARG A O 1
ATOM 1447 N N . VAL A 1 184 ? -2.896 9.261 -9.139 1.00 86.50 184 VAL A N 1
ATOM 1448 C CA . VAL A 1 184 ? -4.247 9.836 -9.153 1.00 86.50 184 VAL A CA 1
ATOM 1449 C C . VAL A 1 184 ? -4.308 11.012 -8.186 1.00 86.50 184 VAL A C 1
ATOM 1451 O O . VAL A 1 184 ? -4.580 12.135 -8.598 1.00 86.50 184 VAL A O 1
ATOM 1454 N N . ARG A 1 185 ? -3.948 10.791 -6.915 1.00 87.50 185 ARG A N 1
ATOM 1455 C CA . ARG A 1 185 ? -4.031 11.828 -5.870 1.00 87.50 185 ARG A CA 1
ATOM 1456 C C . ARG A 1 185 ? -2.832 12.779 -5.800 1.00 87.50 185 ARG A C 1
ATOM 1458 O O . ARG A 1 185 ? -2.886 13.744 -5.048 1.00 87.50 185 ARG A O 1
ATOM 1465 N N . LYS A 1 186 ? -1.778 12.540 -6.590 1.00 90.12 186 LYS A N 1
ATOM 1466 C CA . LYS A 1 186 ? -0.579 13.398 -6.688 1.00 90.12 186 LYS A CA 1
ATOM 1467 C C . LYS A 1 186 ? 0.177 13.592 -5.364 1.00 90.12 186 LYS A C 1
ATOM 1469 O O . LYS A 1 186 ? 0.824 14.620 -5.176 1.00 90.12 186 LYS A O 1
ATOM 1474 N N . PHE A 1 187 ? 0.148 12.609 -4.463 1.00 92.38 187 PHE A N 1
ATOM 1475 C CA . PHE A 1 187 ? 1.009 12.629 -3.279 1.00 92.38 187 PHE A CA 1
ATOM 1476 C C . PHE A 1 187 ? 2.488 12.449 -3.653 1.00 92.38 187 PHE A C 1
ATOM 1478 O O . PHE A 1 187 ? 2.830 11.760 -4.619 1.00 92.38 187 PHE A O 1
ATOM 1485 N N . THR A 1 188 ? 3.380 13.036 -2.853 1.00 93.50 188 THR A N 1
ATOM 1486 C CA . THR A 1 188 ? 4.811 12.705 -2.884 1.00 93.50 188 THR A CA 1
ATOM 1487 C C . THR A 1 188 ? 5.042 11.315 -2.284 1.00 93.50 188 THR A C 1
ATOM 1489 O O . THR A 1 188 ? 4.168 10.773 -1.606 1.00 93.50 188 THR A O 1
ATOM 1492 N N . LEU A 1 189 ? 6.220 10.723 -2.514 1.00 91.12 189 LEU A N 1
ATOM 1493 C CA . LEU A 1 189 ? 6.564 9.416 -1.932 1.00 91.12 189 LEU A CA 1
ATOM 1494 C C . LEU A 1 189 ? 6.419 9.421 -0.403 1.00 91.12 189 LEU A C 1
ATOM 1496 O O . LEU A 1 189 ? 5.832 8.498 0.154 1.00 91.12 189 LEU A O 1
ATOM 1500 N N . GLU A 1 190 ? 6.879 10.486 0.254 1.00 92.06 190 GLU A N 1
ATOM 1501 C CA . GLU A 1 190 ? 6.780 10.621 1.709 1.00 92.06 190 GLU A CA 1
ATOM 1502 C C . GLU A 1 190 ? 5.339 10.876 2.170 1.00 92.06 190 GLU A C 1
ATOM 1504 O O . GLU A 1 190 ? 4.854 10.208 3.082 1.00 92.06 190 GLU A O 1
ATOM 1509 N N . GLY A 1 191 ? 4.600 11.745 1.471 1.00 93.06 191 GLY A N 1
ATOM 1510 C CA . GLY A 1 191 ? 3.190 11.997 1.783 1.00 93.06 191 GLY A CA 1
ATOM 1511 C C . GLY A 1 191 ? 2.320 10.746 1.630 1.00 93.06 191 GLY A C 1
ATOM 1512 O O . GLY A 1 191 ? 1.399 10.524 2.413 1.00 93.06 191 GLY A O 1
ATOM 1513 N N . ALA A 1 192 ? 2.640 9.873 0.670 1.00 92.62 192 ALA A N 1
ATOM 1514 C CA . ALA A 1 192 ? 1.968 8.587 0.526 1.00 92.62 192 ALA A CA 1
ATOM 1515 C C . ALA A 1 192 ? 2.252 7.650 1.716 1.00 92.62 192 ALA A C 1
ATOM 1517 O O . ALA A 1 192 ? 1.325 7.004 2.204 1.00 92.62 192 ALA A O 1
ATOM 1518 N N . LYS A 1 193 ? 3.495 7.598 2.228 1.00 91.62 193 LYS A N 1
ATOM 1519 C CA . LYS A 1 193 ? 3.835 6.812 3.433 1.00 91.62 193 LYS A CA 1
ATOM 1520 C C . LYS A 1 193 ? 3.065 7.303 4.650 1.00 91.62 193 LYS A C 1
ATOM 1522 O O . LYS A 1 193 ? 2.490 6.497 5.382 1.00 91.62 193 LYS A O 1
ATOM 1527 N N . GLU A 1 194 ? 3.045 8.614 4.861 1.00 92.00 194 GLU A N 1
ATOM 1528 C CA . GLU A 1 194 ? 2.331 9.221 5.979 1.00 92.00 194 GLU A CA 1
ATOM 1529 C C . GLU A 1 194 ? 0.825 8.951 5.890 1.00 92.00 194 GLU A C 1
ATOM 1531 O O . GLU A 1 194 ? 0.221 8.504 6.866 1.00 92.00 194 GLU A O 1
ATOM 1536 N N . HIS A 1 195 ? 0.234 9.106 4.704 1.00 92.44 195 HIS A N 1
ATOM 1537 C CA . HIS A 1 195 ? -1.181 8.825 4.483 1.00 92.44 195 HIS A CA 1
ATOM 1538 C C . HIS A 1 195 ? -1.537 7.361 4.792 1.00 92.44 195 HIS A C 1
ATOM 1540 O O . HIS A 1 195 ? -2.545 7.095 5.447 1.00 92.44 195 HIS A O 1
ATOM 1546 N N . LEU A 1 196 ? -0.698 6.403 4.384 1.00 90.50 196 LEU A N 1
ATOM 1547 C CA . LEU A 1 196 ? -0.900 4.983 4.696 1.00 90.50 196 LEU A CA 1
ATOM 1548 C C . LEU A 1 196 ? -0.813 4.712 6.207 1.00 90.50 196 LEU A C 1
ATOM 1550 O O . LEU A 1 196 ? -1.668 4.018 6.758 1.00 90.50 196 LEU A O 1
ATOM 1554 N N . LYS A 1 197 ? 0.152 5.325 6.905 1.00 91.25 197 LYS A N 1
ATOM 1555 C CA . LYS A 1 197 ? 0.264 5.234 8.372 1.00 91.25 197 LYS A CA 1
ATOM 1556 C C . LYS A 1 197 ? -0.948 5.844 9.079 1.00 91.25 197 LYS A C 1
ATOM 1558 O O . LYS A 1 197 ? -1.458 5.270 10.040 1.00 91.25 197 LYS A O 1
ATOM 1563 N N . MET A 1 198 ? -1.435 6.996 8.618 1.00 92.19 198 MET A N 1
ATOM 1564 C CA . MET A 1 198 ? -2.632 7.637 9.170 1.00 92.19 198 MET A CA 1
ATOM 1565 C C . MET A 1 198 ? -3.878 6.767 8.983 1.00 92.19 198 MET A C 1
ATOM 1567 O O . MET A 1 198 ? -4.671 6.628 9.915 1.00 92.19 198 MET A O 1
ATOM 1571 N N . GLN A 1 199 ? -4.034 6.138 7.815 1.00 90.12 199 GLN A N 1
ATOM 1572 C CA . GLN A 1 199 ? -5.131 5.204 7.561 1.00 90.12 199 GLN A CA 1
ATOM 1573 C C . GLN A 1 199 ? -5.076 3.990 8.490 1.00 90.12 199 GLN A C 1
ATOM 1575 O O . GLN A 1 199 ? -6.091 3.657 9.097 1.00 90.12 199 GLN A O 1
ATOM 1580 N N . GLN A 1 200 ? -3.902 3.382 8.676 1.00 88.94 200 GLN A N 1
ATOM 1581 C CA . GLN A 1 200 ? -3.727 2.272 9.620 1.00 88.94 200 GLN A CA 1
ATOM 1582 C C . GLN A 1 200 ? -4.086 2.680 11.052 1.00 88.94 200 GLN A C 1
ATOM 1584 O O . GLN A 1 200 ? -4.845 1.981 11.718 1.00 88.94 200 GLN A O 1
ATOM 1589 N N . LYS A 1 201 ? -3.632 3.855 11.508 1.00 91.25 201 LYS A N 1
ATOM 1590 C CA . LYS A 1 201 ? -4.008 4.395 12.826 1.00 91.25 201 LYS A CA 1
ATOM 1591 C C . LYS A 1 201 ? -5.519 4.592 12.959 1.00 91.25 201 LYS A C 1
ATOM 1593 O O . LYS A 1 201 ? -6.076 4.321 14.018 1.00 91.25 201 LYS A O 1
ATOM 1598 N N . LYS A 1 202 ? -6.192 5.062 11.904 1.00 93.38 202 LYS A N 1
ATOM 1599 C CA . LYS A 1 202 ? -7.653 5.221 11.900 1.00 93.38 202 LYS A CA 1
ATOM 1600 C C . LYS A 1 202 ? -8.360 3.870 12.019 1.00 93.38 202 LYS A C 1
ATOM 1602 O O . LYS A 1 202 ? -9.263 3.753 12.839 1.00 93.38 202 LYS A O 1
ATOM 1607 N N . ILE A 1 203 ? -7.925 2.870 11.251 1.00 92.06 203 ILE A N 1
ATOM 1608 C CA . ILE A 1 203 ? -8.471 1.506 11.308 1.00 92.06 203 ILE A CA 1
ATOM 1609 C C . ILE A 1 203 ? -8.265 0.909 12.705 1.00 92.06 203 ILE A C 1
ATOM 1611 O O . ILE A 1 203 ? -9.212 0.386 13.281 1.00 92.06 203 ILE A O 1
ATOM 1615 N N . GLN A 1 204 ? -7.074 1.065 13.292 1.00 92.81 204 GLN A N 1
ATOM 1616 C CA . GLN A 1 204 ? -6.777 0.571 14.639 1.00 92.81 204 GLN A CA 1
ATOM 1617 C C . GLN A 1 204 ? -7.696 1.192 15.698 1.00 92.81 204 GLN A C 1
ATOM 1619 O O . GLN A 1 204 ? -8.258 0.471 16.517 1.00 92.81 204 GLN A O 1
ATOM 1624 N N . LYS A 1 205 ? -7.906 2.514 15.652 1.00 94.25 205 LYS A N 1
ATOM 1625 C CA . LYS A 1 205 ? -8.835 3.202 16.563 1.00 94.25 205 LYS A CA 1
ATOM 1626 C C . LYS A 1 205 ? -10.275 2.723 16.387 1.00 94.25 205 LYS A C 1
ATOM 1628 O O . LYS A 1 205 ? -10.982 2.529 17.367 1.00 94.25 205 LYS A O 1
ATOM 1633 N N . GLN A 1 206 ? -10.722 2.534 15.144 1.00 94.62 206 GLN A N 1
ATOM 1634 C CA . GLN A 1 206 ? -12.059 2.000 14.875 1.00 94.62 206 GLN A CA 1
ATOM 1635 C C . GLN A 1 206 ? -12.213 0.581 15.429 1.00 94.62 206 GLN A C 1
ATOM 1637 O O . GLN A 1 206 ? -13.236 0.275 16.03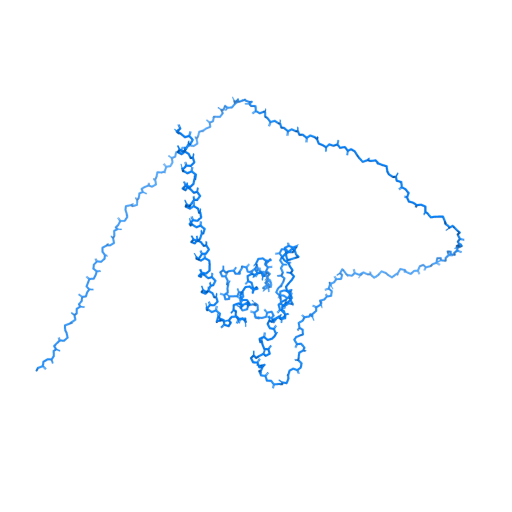3 1.00 94.62 206 GLN A O 1
ATOM 1642 N N . PHE A 1 207 ? -11.191 -0.261 15.271 1.00 95.44 207 PHE A N 1
ATOM 1643 C CA . PHE A 1 207 ? -11.180 -1.611 15.821 1.00 95.44 207 PHE A CA 1
ATOM 1644 C C . PHE A 1 207 ? -11.226 -1.614 17.355 1.00 95.44 207 PHE A C 1
ATOM 1646 O O . PHE A 1 207 ? -12.025 -2.344 17.931 1.00 95.44 207 PHE A O 1
ATOM 1653 N N . GLU A 1 208 ? -10.442 -0.761 18.015 1.00 96.44 208 GLU A N 1
ATOM 1654 C CA . GLU A 1 208 ? -10.443 -0.609 19.476 1.00 96.44 208 GLU A CA 1
ATOM 1655 C C . GLU A 1 208 ? -11.826 -0.209 20.013 1.00 96.44 208 GLU A C 1
ATOM 1657 O O . GLU A 1 208 ? -12.332 -0.825 20.950 1.00 96.44 208 GLU A O 1
ATOM 1662 N N . VAL A 1 209 ? -12.491 0.753 19.363 1.00 97.44 209 VAL A N 1
ATOM 1663 C CA . VAL A 1 209 ? -13.865 1.148 19.714 1.00 97.44 209 VAL A CA 1
ATOM 1664 C C . VAL A 1 209 ? -14.837 -0.021 19.543 1.00 97.44 209 VAL A C 1
ATOM 1666 O O . VAL A 1 209 ? -15.673 -0.255 20.412 1.00 97.44 209 VAL A O 1
ATOM 1669 N N . ILE A 1 210 ? -14.729 -0.782 18.449 1.00 97.31 210 ILE A N 1
ATOM 1670 C CA . ILE A 1 210 ? -15.585 -1.953 18.213 1.00 97.31 210 ILE A CA 1
ATOM 1671 C C . ILE A 1 210 ? -15.378 -3.007 19.308 1.00 97.31 210 ILE A C 1
ATOM 1673 O O . ILE A 1 210 ? -16.362 -3.536 19.822 1.00 97.31 210 ILE A O 1
ATOM 1677 N N . GLN A 1 211 ? -14.132 -3.281 19.700 1.00 96.94 211 GLN A N 1
ATOM 1678 C CA . GLN A 1 211 ? -13.820 -4.231 20.772 1.00 96.94 211 GLN A CA 1
ATOM 1679 C C . GLN A 1 211 ? -14.391 -3.780 22.120 1.00 96.94 211 GLN A C 1
ATOM 1681 O O . GLN A 1 211 ? -15.059 -4.566 22.789 1.00 96.94 211 GLN A O 1
ATOM 1686 N N . ALA A 1 212 ? -14.224 -2.505 22.485 1.00 96.81 212 ALA A N 1
ATOM 1687 C CA . ALA A 1 212 ? -14.789 -1.958 23.718 1.00 96.81 212 ALA A CA 1
ATOM 1688 C C . ALA A 1 212 ? -16.324 -2.082 23.753 1.00 96.81 212 ALA A C 1
ATOM 1690 O O . ALA A 1 212 ? -16.903 -2.482 24.763 1.00 96.81 212 ALA A O 1
ATOM 1691 N N . LEU A 1 213 ? -16.997 -1.810 22.629 1.00 98.12 213 LEU A N 1
ATOM 1692 C CA . LEU A 1 213 ? -18.450 -1.966 22.516 1.00 98.12 213 LEU A CA 1
ATOM 1693 C C . LEU A 1 213 ? -18.891 -3.436 22.587 1.00 98.12 213 LEU A C 1
ATOM 1695 O O . LEU A 1 213 ? -19.932 -3.733 23.174 1.00 98.12 213 LEU A O 1
ATOM 1699 N N . GLN A 1 214 ? -18.117 -4.361 22.015 1.00 97.38 214 GLN A N 1
ATOM 1700 C CA . GLN A 1 214 ? -18.379 -5.800 22.111 1.00 97.38 214 GLN A CA 1
ATOM 1701 C C . GLN A 1 214 ? -18.230 -6.306 23.549 1.00 97.38 214 GLN A C 1
ATOM 1703 O O . GLN A 1 214 ? -19.100 -7.037 24.021 1.00 97.38 214 GLN A O 1
ATOM 1708 N N . GLN A 1 215 ? -17.189 -5.872 24.261 1.00 97.06 215 GLN A N 1
ATOM 1709 C CA . GLN A 1 215 ? -16.979 -6.194 25.675 1.00 97.06 215 GLN A CA 1
ATOM 1710 C C . GLN A 1 215 ? -18.104 -5.639 26.552 1.00 97.06 215 GLN A C 1
ATOM 1712 O O . GLN A 1 215 ? -18.674 -6.369 27.358 1.00 97.06 215 GLN A O 1
ATOM 1717 N N . PHE A 1 216 ? -18.491 -4.377 26.342 1.00 97.50 216 PHE A N 1
ATOM 1718 C CA . PHE A 1 216 ? -19.598 -3.766 27.073 1.00 97.50 216 PHE A CA 1
ATOM 1719 C C . PHE A 1 216 ? -20.924 -4.493 26.812 1.00 97.50 216 PHE A C 1
ATOM 1721 O O . PHE A 1 216 ? -21.684 -4.764 27.739 1.00 97.50 216 PHE A O 1
ATOM 1728 N N . ARG A 1 217 ? -21.185 -4.885 25.557 1.00 97.19 217 ARG A N 1
ATOM 1729 C CA . ARG A 1 217 ? -22.350 -5.707 25.208 1.00 97.19 217 ARG A CA 1
ATOM 1730 C C . ARG A 1 217 ? -22.328 -7.058 25.926 1.00 97.19 217 ARG A C 1
ATOM 1732 O O . ARG A 1 217 ? -23.371 -7.470 26.422 1.00 97.19 217 ARG A O 1
ATOM 1739 N N . ALA A 1 218 ? -21.188 -7.746 25.957 1.00 97.06 218 ALA A N 1
ATOM 1740 C CA . ALA A 1 218 ? -21.058 -9.035 26.635 1.00 97.06 218 ALA A CA 1
ATOM 1741 C C . ALA A 1 218 ? -21.333 -8.906 28.141 1.00 97.06 218 ALA A C 1
ATOM 1743 O O . ALA A 1 218 ? -22.152 -9.651 28.671 1.00 97.06 218 ALA A O 1
ATOM 1744 N N . PHE A 1 219 ? -20.754 -7.892 28.788 1.00 96.50 219 PHE A N 1
ATOM 1745 C CA . PHE A 1 219 ? -20.979 -7.591 30.202 1.00 96.50 219 PHE A CA 1
ATOM 1746 C C . PHE A 1 219 ? -22.457 -7.319 30.525 1.00 96.50 219 PHE A C 1
ATOM 1748 O O . PHE A 1 219 ? -23.011 -7.866 31.475 1.00 96.50 219 PHE A O 1
ATOM 1755 N N . LEU A 1 220 ? -23.141 -6.512 29.709 1.00 96.69 220 LEU A N 1
ATOM 1756 C CA . LEU A 1 220 ? -24.567 -6.247 29.916 1.00 96.69 220 LEU A CA 1
ATOM 1757 C C . LEU A 1 220 ? -25.441 -7.493 29.715 1.00 96.69 220 LEU A C 1
ATOM 1759 O O . LEU A 1 220 ? -26.469 -7.635 30.376 1.00 96.69 220 LEU A O 1
ATOM 1763 N N . LEU A 1 221 ? -25.061 -8.388 28.800 1.00 97.12 221 LEU A N 1
ATOM 1764 C CA . LEU A 1 221 ? -25.768 -9.654 28.607 1.00 97.12 221 LEU A CA 1
ATOM 1765 C C . LEU A 1 221 ? -25.577 -10.597 29.797 1.00 97.12 221 LEU A C 1
ATOM 1767 O O . LEU A 1 221 ? -26.539 -11.248 30.190 1.00 97.12 221 LEU A O 1
ATOM 1771 N N . GLU A 1 222 ? -24.386 -10.627 30.389 1.00 96.50 222 GLU A N 1
ATOM 1772 C CA . GLU A 1 222 ? -24.105 -11.378 31.614 1.00 96.50 222 GLU A CA 1
ATOM 1773 C C . GLU A 1 222 ? -24.948 -10.865 32.791 1.00 96.50 222 GLU A C 1
ATOM 1775 O O . GLU A 1 222 ? -25.634 -11.647 33.447 1.00 96.50 222 GLU A O 1
ATOM 1780 N N . LEU A 1 223 ? -25.004 -9.543 33.001 1.00 96.31 223 LEU A N 1
ATOM 1781 C CA . LEU A 1 223 ? -25.859 -8.948 34.037 1.00 96.31 223 LEU A CA 1
ATOM 1782 C C . LEU A 1 223 ? -27.340 -9.275 33.840 1.00 96.31 223 LEU A C 1
ATOM 1784 O O . LEU A 1 223 ? -28.052 -9.494 34.814 1.00 96.31 223 LEU A O 1
ATOM 1788 N N . LYS A 1 224 ? -27.804 -9.317 32.587 1.00 95.38 224 LYS A N 1
ATOM 1789 C CA . LYS A 1 224 ? -29.181 -9.709 32.274 1.00 95.38 224 LYS A CA 1
ATOM 1790 C C . LYS A 1 224 ? -29.456 -11.179 32.606 1.00 95.38 224 LYS A C 1
ATOM 1792 O O . LYS A 1 224 ? -30.584 -11.494 32.952 1.00 95.38 224 LYS A O 1
ATOM 1797 N N . GLN A 1 225 ? -28.486 -12.074 32.425 1.00 93.75 225 GLN A N 1
ATOM 1798 C CA . GLN A 1 225 ? -28.661 -13.508 32.695 1.00 93.75 225 GLN A CA 1
ATOM 1799 C C . GLN A 1 225 ? -28.603 -13.840 34.191 1.00 93.75 225 GLN A C 1
ATOM 1801 O O . GLN A 1 225 ? -29.189 -14.834 34.608 1.00 93.75 225 GLN A O 1
ATOM 1806 N N . ASN A 1 226 ? -27.915 -13.010 34.979 1.00 89.06 226 ASN A N 1
ATOM 1807 C CA . ASN A 1 226 ? -27.773 -13.167 36.428 1.00 89.06 226 ASN A CA 1
ATOM 1808 C C . ASN A 1 226 ? -28.905 -12.509 37.248 1.00 89.06 226 ASN A C 1
ATOM 1810 O O . ASN A 1 226 ? -28.850 -12.546 38.478 1.00 89.06 226 ASN A O 1
ATOM 1814 N N . LEU A 1 227 ? -29.898 -11.899 36.588 1.00 75.19 227 LEU A N 1
ATOM 1815 C CA . LEU A 1 227 ? -31.121 -11.347 37.188 1.00 75.19 227 LEU A CA 1
ATOM 1816 C C . LEU A 1 227 ? -32.332 -12.212 36.823 1.00 75.19 227 LEU A C 1
ATOM 1818 O O . LEU A 1 227 ? -33.193 -12.392 37.710 1.00 75.19 227 LEU A O 1
#

Secondary structure (DSSP, 8-state):
---------------------PPP--------------------------------------------------------------------------SSPPPHHHHHHGGG---PPPHHHHHT-S-EEHHHHHHHHTS-HHHHHHHHHHTTTT--PEEPTT--EEE-HHHHHHHHHHHIIIIIS---HHHHHHHHHHHHHHHHHHHHHHHHHHHHHHHHHHHHHT-

Sequence (227 aa):
MKKAHQQISLDFGFEEPSLPEAGLPEDSPLANGTDKAAAEGISVDDDIVVAPAAVKAPATTKAPARLTITDETTVLTIRKKPGRKEKEKVWKSATNGKRGRKSLKEIAAEADLIEIPPDDILFTKQYYSIGDVGNMFRMNPSLIRTWSNEFEQLLQPRKNRKGDRFFRPEDVKTLHLIYHLIRVRKFTLEGAKEHLKMQQKKIQKQFEVIQALQQFRAFLLELKQNL

Organism: NCBI:txid1220578

Radius of gyration: 35.45 Å; chains: 1; bounding box: 59×102×89 Å

pLDDT: mean 71.2, std 21.5, range [33.53, 98.12]